Protein 3EFY (pdb70)

Secondary structure (DSSP, 8-state):
--HHHHHHHHHHHHH-BTTB---GGGS--B-HHHHHHHHHT--TTSEEEEEEEETTTTEEEEEEE-S--STT-EEEEE--B-SSSSSPPB-HHHHHTTGGGS-EEHHHHHHHHHHHHTT---HHHHHHHH-TT--GGG--GGG----SS--EEEEEEEE-HHHHHHHHHHHHHHHHHGGGG--/--HHHHHHHHHHHHH-BTTB---GGGS--B-HHHHHHHHHT--TT-EEEEEEEETTTTEEEEEEE-S--STT-EEEEE--B-S-SSSPPB-HHHHHHTGGGS-EEHHHHHHHHHHHHTT---HHHHHHHH-TT--GGG--GGG----SS--EEEEEEEE-HHHHHHHHHHHHHHHHHHHH--

Solvent-accessible surface area: 17412 Å² total; per-residue (Å²): 69,44,30,18,52,1,1,27,13,2,0,53,16,3,12,16,105,106,35,55,22,0,13,56,113,106,35,152,77,17,56,28,133,90,0,78,120,100,27,96,95,6,49,80,93,79,8,9,0,0,6,0,60,2,30,0,2,49,9,3,1,0,0,5,0,32,134,20,129,61,96,83,4,57,0,32,6,4,2,6,12,80,31,152,26,1,9,75,128,13,114,10,59,49,4,0,65,118,58,3,82,94,71,45,73,12,83,74,0,30,79,0,1,35,28,0,32,95,78,120,60,64,49,109,29,0,0,90,14,4,4,48,105,30,53,43,175,81,15,146,132,127,39,32,107,78,71,175,148,136,11,14,42,0,5,18,40,87,21,86,68,107,15,3,90,68,13,10,88,15,8,74,28,8,26,46,2,4,94,2,1,69,115,71,41,23,17,33,6,2,26,14,0,0,32,9,2,13,6,97,129,42,75,17,1,10,61,110,104,33,160,76,20,50,28,141,84,1,84,110,118,27,90,99,12,53,84,92,80,2,22,0,0,6,0,58,3,30,0,0,39,8,3,1,0,0,0,0,24,131,21,119,74,85,94,9,50,0,23,5,0,3,7,13,88,27,143,11,0,7,74,137,16,116,6,65,51,3,3,64,113,58,2,94,90,71,43,73,12,99,75,0,29,78,0,0,38,26,0,29,120,92,152,23,61,44,105,32,0,0,88,12,4,3,44,105,34,55,41,172,74,14,135,124,132,42,44,108,79,73,147,133,135,8,15,42,1,4,34,46,81,13,76,78,114,13,4,85,72,12,3,100,24,17,120,32,2,28,59,0,1,54,38,12,126

InterPro domains:
  IPR032278 Protein-glutamine deamidase Cif [PF16374] (104-214)

Radius of gyration: 23.76 Å; Cα contacts (8 Å, |Δi|>4): 693; chains: 2; bounding box: 58×60×50 Å

Sequence (365 aa):
PSCGVTANAIMKLFLDKDGFSYCFENEQTLSLEQLQERLSCMPECKSFVLRVNDGALGHAYIVDIPKGENSCRPAFLYQSDLGEGVTRKLRFEDWMTHKALTPILLDDICNYFSCMSQNKTDLEQIATLFDIDGNVKMLRKENIQYQKHDNFSFQLFEYDTDNIEKNIEIIKSLCSGAAALEHPSCGVTANAIMKLFLDKDGFSYCFENEQTLSLEQLQERLSCMPECKSFVLRVNDGALGHAYIVDIPKGENSCRPAFLYQSDLGEGVTRKLRFEDWMTHKALTPILLDDICNYFSCMSQNKTDLEQIATLFDIDGNVKMLRKENIQYQKHDNFSFQLFEYDTDNIEKNIEIIKSLCSGAAALE

Organism: Escherichia coli (NCBI:txid562)

B-factor: mean 32.28, std 12.58, range [15.07, 89.8]

Foldseek 3Di:
DAFVVVLQVLCQLFDDDVPDGDDVVPADKDFLVRVVVCLVVPALQFKKKKWKCQQQQRGIWIKTFGRHDSPQGKIFIFTAHCQPAFAGGGDRVLCVVAVRVDIDGPVLVSVVVVCVQVVNDDLLSCLVRPPRVSDSVRGDNVRGDDDNHDRMMMGMDIGDPVRSVVSVVVVVVCVVVVVVVDD/DAFVVVLQVLVQLFDDDVPDGDDPVPDDKDFLVRVVVCLVVDALQFKKKKWKDQQFQPHIWIKTFHRHDPVQGKIFIFTAHCQQAFAGGGDRVLCVVAVRPDIDGPVLVSVVVVCVQQVNDDQQSVLVPPPRVSDSVRTDNVRTDHDNHDSMMMDMDIGDPVRSVVSVVVCVVCVVVVVVPD

Nearest PDB structures (foldseek):
  3efy-assembly1_B  TM=1.006E+00  e=6.350E-41  Escherichia coli
  4f8c-assembly2_C  TM=9.468E-01  e=3.737E-24  Yersinia pseudotuberculosis YPIII
  3eit-assembly2_B  TM=9.113E-01  e=4.519E-15  Burkholderia pseudomallei
  3gqm-assembly1_A  TM=9.025E-01  e=7.150E-15  Burkholderia pseudomallei
  3gqm-assembly2_B  TM=9.104E-01  e=3.230E-14  Burkholderia pseudomallei

Structure (mmCIF, N/CA/C/O backbone):
data_3EFY
#
_entry.id   3EFY
#
_cell.length_a   111.768
_cell.length_b   111.768
_cell.length_c   107.518
_cell.angle_alpha   90.00
_cell.angle_beta   90.00
_cell.angle_gamma   90.00
#
_symmetry.space_group_name_H-M   'P 42 2 2'
#
loop_
_entity.id
_entity.type
_entity.pdbx_description
1 polymer 'Cif (Cell cycle inhibiting factor)'
2 water water
#
loop_
_atom_site.group_PDB
_atom_site.id
_atom_site.type_symbol
_atom_site.label_atom_id
_atom_site.label_alt_id
_atom_site.label_comp_id
_atom_site.label_asym_id
_atom_site.label_entity_id
_atom_site.label_seq_id
_atom_site.pdbx_PDB_ins_code
_atom_site.Cartn_x
_atom_site.Cartn_y
_atom_site.Cartn_z
_atom_site.occupancy
_atom_site.B_iso_or_equiv
_atom_site.auth_seq_id
_atom_site.auth_comp_id
_atom_site.auth_asym_id
_atom_site.auth_atom_id
_atom_site.pdbx_PDB_model_num
ATOM 1 N N . PRO A 1 8 ? 47.205 13.649 18.594 1.00 30.29 107 PRO A N 1
ATOM 2 C CA . PRO A 1 8 ? 48.255 13.712 17.563 1.00 29.30 107 PRO A CA 1
ATOM 3 C C . PRO A 1 8 ? 49.542 12.990 17.975 1.00 28.28 107 PRO A C 1
ATOM 4 O O . PRO A 1 8 ? 49.799 12.849 19.154 1.00 29.16 107 PRO A O 1
ATOM 8 N N . SER A 1 9 ? 50.357 12.623 16.999 1.00 26.82 108 SER A N 1
ATOM 9 C CA . SER A 1 9 ? 51.682 12.040 17.206 1.00 25.79 108 SER A CA 1
ATOM 10 C C . SER A 1 9 ? 52.635 13.081 17.791 1.00 24.16 108 SER A C 1
ATOM 11 O O . SER A 1 9 ? 52.355 14.296 17.724 1.00 24.96 108 SER A O 1
ATOM 14 N N . CYS A 1 10 ? 53.763 12.607 18.303 1.00 23.10 109 CYS A N 1
ATOM 15 C CA . CYS A 1 10 ? 54.779 13.495 18.877 1.00 22.35 109 CYS A CA 1
ATOM 16 C C . CYS A 1 10 ? 55.235 14.525 17.840 1.00 21.44 109 CYS A C 1
ATOM 17 O O . CYS A 1 10 ? 55.467 15.724 18.195 1.00 20.31 109 CYS A O 1
ATOM 20 N N . GLY A 1 11 ? 55.396 14.092 16.595 1.00 22.21 110 GLY A N 1
ATOM 21 C CA . GLY A 1 11 ? 55.885 14.996 15.542 1.00 21.23 110 GLY A CA 1
ATOM 22 C C . GLY A 1 11 ? 54.881 16.056 15.115 1.00 20.21 110 GLY A C 1
ATOM 23 O O . GLY A 1 11 ? 55.243 17.220 14.844 1.00 19.10 110 GLY A O 1
ATOM 24 N N . VAL A 1 12 ? 53.598 15.683 15.061 1.00 19.96 111 VAL A N 1
ATOM 25 C CA . VAL A 1 12 ? 52.517 16.611 14.792 1.00 20.98 111 VAL A CA 1
ATOM 26 C C . VAL A 1 12 ? 52.412 17.669 15.904 1.00 20.23 111 VAL A C 1
ATOM 27 O O . VAL A 1 12 ? 52.314 18.871 15.606 1.00 20.44 111 VAL A O 1
ATOM 31 N N . THR A 1 13 ? 52.494 17.242 17.158 1.00 20.04 112 THR A N 1
ATOM 32 C CA . THR A 1 13 ? 52.520 18.173 18.283 1.00 19.94 112 THR A CA 1
ATOM 33 C C . THR A 1 13 ? 53.700 19.117 18.180 1.00 18.40 112 THR A C 1
ATOM 34 O O . THR A 1 13 ? 53.526 20.342 18.294 1.00 18.55 112 THR A O 1
ATOM 38 N N . ALA A 1 14 ? 54.862 18.564 17.938 1.00 17.32 113 ALA A N 1
ATOM 39 C CA . ALA A 1 14 ? 56.079 19.398 17.803 1.00 18.25 113 ALA A CA 1
ATOM 40 C C . ALA A 1 14 ? 55.933 20.441 16.712 1.00 17.89 113 ALA A C 1
ATOM 41 O O . ALA A 1 14 ? 56.289 21.621 16.892 1.00 17.68 113 ALA A O 1
ATOM 43 N N . ASN A 1 15 ? 55.469 20.015 15.528 1.00 17.18 114 ASN A N 1
ATOM 44 C CA . ASN A 1 15 ? 55.344 20.965 14.432 1.00 17.80 114 ASN A CA 1
ATOM 45 C C . ASN A 1 15 ? 54.355 22.088 14.730 1.00 19.36 114 ASN A C 1
ATOM 46 O O . ASN A 1 15 ? 54.569 23.241 14.372 1.00 19.34 114 ASN A O 1
ATOM 51 N N . ALA A 1 16 ? 53.255 21.759 15.425 1.00 18.28 115 ALA A N 1
ATOM 52 C CA . ALA A 1 16 ? 52.254 22.721 15.777 1.00 18.87 115 ALA A CA 1
ATOM 53 C C . ALA A 1 16 ? 52.784 23.750 16.796 1.00 19.14 115 ALA A C 1
ATOM 54 O O . ALA A 1 16 ? 52.430 24.909 16.739 1.00 19.20 115 ALA A O 1
ATOM 56 N N . ILE A 1 17 ? 53.585 23.287 17.723 1.00 18.37 116 ILE A N 1
ATOM 57 C CA . ILE A 1 17 ? 54.236 24.150 18.691 1.00 17.99 116 ILE A CA 1
ATOM 58 C C . ILE A 1 17 ? 55.209 25.111 18.004 1.00 18.41 116 ILE A C 1
ATOM 59 O O . ILE A 1 17 ? 55.210 26.330 18.304 1.00 18.74 116 ILE A O 1
ATOM 64 N N . MET A 1 18 ? 55.978 24.631 17.019 1.00 18.38 117 MET A N 1
ATOM 65 C CA . MET A 1 18 ? 56.831 25.530 16.244 1.00 18.74 117 MET A CA 1
ATOM 66 C C . MET A 1 18 ? 56.002 26.628 15.567 1.00 19.38 117 MET A C 1
ATOM 67 O O . MET A 1 18 ? 56.406 27.798 15.573 1.00 18.66 117 MET A O 1
ATOM 72 N N . LYS A 1 19 ? 54.847 26.270 15.008 1.00 17.86 118 LYS A N 1
ATOM 73 C CA . LYS A 1 19 ? 53.974 27.274 14.366 1.00 19.22 118 LYS A CA 1
ATOM 74 C C . LYS A 1 19 ? 53.506 28.324 15.401 1.00 19.77 118 LYS A C 1
ATOM 75 O O . LYS A 1 19 ? 53.471 29.539 15.112 1.00 20.08 118 LYS A O 1
ATOM 81 N N . LEU A 1 20 ? 53.163 27.864 16.599 1.00 19.92 119 LEU A N 1
ATOM 82 C CA . LEU A 1 20 ? 52.754 28.790 17.661 1.00 20.85 119 LEU A CA 1
ATOM 83 C C . LEU A 1 20 ? 53.832 29.786 17.994 1.00 20.88 119 LEU A C 1
ATOM 84 O O . LEU A 1 20 ? 53.560 30.969 18.230 1.00 22.07 119 LEU A O 1
ATOM 89 N N . PHE A 1 21 ? 55.076 29.327 18.064 1.00 19.03 120 PHE A N 1
ATOM 90 C CA . PHE A 1 21 ? 56.175 30.248 18.386 1.00 18.81 120 PHE A CA 1
ATOM 91 C C . PHE A 1 21 ? 56.539 31.195 17.262 1.00 20.41 120 PHE A C 1
ATOM 92 O O . PHE A 1 21 ? 56.967 32.315 17.524 1.00 21.53 120 PHE A O 1
ATOM 100 N N . LEU A 1 22 ? 56.441 30.722 16.033 1.00 18.68 121 LEU A N 1
ATOM 101 C CA . LEU A 1 22 ? 57.083 31.355 14.868 1.00 18.79 121 LEU A CA 1
ATOM 102 C C . LEU A 1 22 ? 56.198 32.012 13.837 1.00 20.49 121 LEU A C 1
ATOM 103 O O . LEU A 1 22 ? 56.665 32.944 13.148 1.00 21.40 121 LEU A O 1
ATOM 108 N N . ASP A 1 23 ? 54.952 31.578 13.701 1.00 19.80 122 ASP A N 1
ATOM 109 C CA . ASP A 1 23 ? 54.127 32.090 12.616 1.00 20.93 122 ASP A CA 1
ATOM 110 C C . ASP A 1 23 ? 53.759 33.548 12.840 1.00 22.98 122 ASP A C 1
ATOM 111 O O . ASP A 1 23 ? 53.418 33.968 13.939 1.00 22.78 122 ASP A O 1
ATOM 116 N N . LYS A 1 24 ? 53.867 34.316 11.772 1.00 23.47 123 LYS A N 1
ATOM 117 C CA . LYS A 1 24 ? 53.557 35.728 11.806 1.00 25.64 123 LYS A CA 1
ATOM 118 C C . LYS A 1 24 ? 53.249 36.195 10.412 1.00 27.13 123 LYS A C 1
ATOM 119 O O . LYS A 1 24 ? 53.298 35.425 9.487 1.00 27.06 123 LYS A O 1
ATOM 125 N N . ASP A 1 25 ? 52.938 37.485 10.260 1.00 28.58 124 ASP A N 1
ATOM 126 C CA . ASP A 1 25 ? 52.736 38.024 8.932 1.00 30.20 124 ASP A CA 1
ATOM 127 C C . ASP A 1 25 ? 53.980 37.789 8.099 1.00 29.74 124 ASP A C 1
ATOM 128 O O . ASP A 1 25 ? 55.115 38.145 8.513 1.00 31.23 124 ASP A O 1
ATOM 133 N N . GLY A 1 26 ? 53.820 37.126 6.956 1.00 29.58 125 GLY A N 1
ATOM 134 C CA . GLY A 1 26 ? 54.964 36.839 6.090 1.00 29.44 125 GLY A CA 1
ATOM 135 C C . GLY A 1 26 ? 55.862 35.645 6.416 1.00 28.35 125 GLY A C 1
ATOM 136 O O . GLY A 1 26 ? 56.806 35.363 5.700 1.00 30.19 125 GLY A O 1
ATOM 137 N N . PHE A 1 27 ? 55.553 34.888 7.474 1.00 26.56 126 PHE A N 1
ATOM 138 C CA . PHE A 1 27 ? 56.291 33.667 7.753 1.00 24.99 126 PHE A CA 1
ATOM 139 C C . PHE A 1 27 ? 55.348 32.603 8.294 1.00 23.13 126 PHE A C 1
ATOM 140 O O . PHE A 1 27 ? 54.654 32.799 9.315 1.00 22.99 126 PHE A O 1
ATOM 148 N N . SER A 1 28 ? 55.341 31.471 7.604 1.00 21.77 127 SER A N 1
ATOM 149 C CA . SER A 1 28 ? 54.640 30.288 8.089 1.00 21.52 127 SER A CA 1
ATOM 150 C C . SER A 1 28 ? 55.619 29.110 8.113 1.00 21.16 127 SER A C 1
ATOM 151 O O . SER A 1 28 ? 56.150 28.687 7.089 1.00 22.71 127 SER A O 1
ATOM 154 N N . TYR A 1 29 ? 55.841 28.587 9.301 1.00 19.61 128 TYR A N 1
ATOM 155 C CA . TYR A 1 29 ? 56.693 27.435 9.525 1.00 19.28 128 TYR A CA 1
ATOM 156 C C . TYR A 1 29 ? 56.146 26.214 8.769 1.00 19.44 128 TYR A C 1
ATOM 157 O O . TYR A 1 29 ? 54.956 25.962 8.800 1.00 19.97 128 TYR A O 1
ATOM 166 N N . CYS A 1 30 ? 57.041 25.478 8.112 1.00 20.14 129 CYS A N 1
ATOM 167 C CA . CYS A 1 30 ? 56.678 24.267 7.432 1.00 21.70 129 CYS A CA 1
ATOM 168 C C . CYS A 1 30 ? 57.822 23.249 7.634 1.00 21.36 129 CYS A C 1
ATOM 169 O O . CYS A 1 30 ? 58.854 23.311 6.985 1.00 21.61 129 CYS A O 1
ATOM 172 N N . PHE A 1 31 ? 57.594 22.307 8.543 1.00 21.44 130 PHE A N 1
ATOM 173 C CA . PHE A 1 31 ? 58.600 21.342 8.957 1.00 21.19 130 PHE A CA 1
ATOM 174 C C . PHE A 1 31 ? 59.434 20.761 7.820 1.00 21.43 130 PHE A C 1
ATOM 175 O O . PHE A 1 31 ? 60.653 20.734 7.883 1.00 21.14 130 PHE A O 1
ATOM 183 N N . GLU A 1 32 ? 58.764 20.282 6.774 1.00 23.11 131 GLU A N 1
ATOM 184 C CA . GLU A 1 32 ? 59.461 19.618 5.699 1.00 24.39 131 GLU A CA 1
ATOM 185 C C . GLU A 1 32 ? 60.445 20.476 4.939 1.00 24.09 131 GLU A C 1
ATOM 186 O O . GLU A 1 32 ? 61.411 19.939 4.351 1.00 24.74 131 GLU A O 1
ATOM 192 N N . ASN A 1 33 ? 60.236 21.783 4.938 1.00 23.56 132 ASN A N 1
ATOM 193 C CA . ASN A 1 33 ? 61.074 22.697 4.169 1.00 23.93 132 ASN A CA 1
ATOM 194 C C . ASN A 1 33 ? 62.117 23.478 4.955 1.00 24.42 132 ASN A C 1
ATOM 195 O O . ASN A 1 33 ? 62.914 24.232 4.375 1.00 26.98 132 ASN A O 1
ATOM 200 N N . GLU A 1 34 ? 62.154 23.336 6.277 1.00 21.11 133 GLU A N 1
ATOM 201 C CA . GLU A 1 34 ? 63.080 24.116 7.060 1.00 20.96 133 GLU A CA 1
ATOM 202 C C . GLU A 1 34 ? 64.481 23.559 7.041 1.00 19.96 133 GLU A C 1
ATOM 203 O O . GLU A 1 34 ? 64.731 22.340 6.805 1.00 22.76 133 GLU A O 1
ATOM 209 N N . GLN A 1 35 ? 65.427 24.444 7.315 1.00 19.91 134 GLN A N 1
ATOM 210 C CA . GLN A 1 35 ? 66.799 24.057 7.453 1.00 20.75 134 GLN A CA 1
ATOM 211 C C . GLN A 1 35 ? 66.995 23.196 8.690 1.00 20.46 134 GLN A C 1
ATOM 212 O O . GLN A 1 35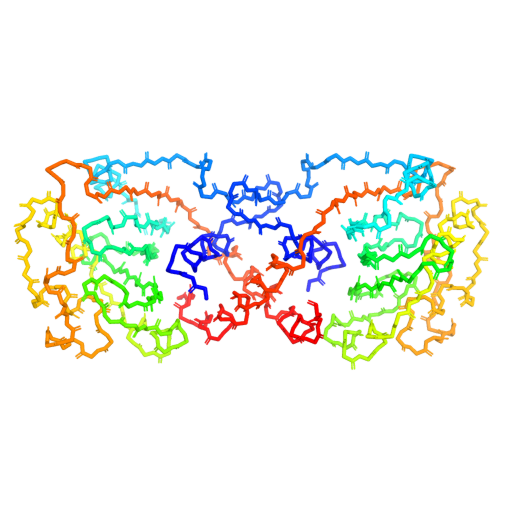 ? 66.340 23.390 9.713 1.00 19.98 134 GLN A O 1
ATOM 218 N N . THR A 1 36 ? 67.890 22.246 8.575 1.00 19.11 135 THR A N 1
ATOM 219 C CA . THR A 1 36 ? 68.218 21.335 9.704 1.00 19.84 135 THR A CA 1
ATOM 220 C C . THR A 1 36 ? 69.666 21.394 10.148 1.00 20.00 135 THR A C 1
ATOM 221 O O . THR A 1 36 ? 70.562 21.693 9.375 1.00 20.92 135 THR A O 1
ATOM 225 N N . LEU A 1 37 ? 69.894 21.145 11.425 1.00 18.68 136 LEU A N 1
ATOM 226 C CA . LEU A 1 37 ? 71.207 21.101 12.016 1.00 19.24 136 LEU A CA 1
ATOM 227 C C . LEU A 1 37 ? 71.515 19.676 12.509 1.00 19.84 136 LEU A C 1
ATOM 228 O O . LEU A 1 37 ? 70.630 18.967 13.038 1.00 19.34 136 LEU A O 1
ATOM 233 N N . SER A 1 38 ? 72.766 19.308 12.373 1.00 20.50 137 SER A N 1
ATOM 234 C CA . SER A 1 38 ? 73.326 18.132 13.029 1.00 20.54 137 SER A CA 1
ATOM 235 C C . SER A 1 38 ? 73.587 18.452 14.479 1.00 19.63 137 SER A C 1
ATOM 236 O O . SER A 1 38 ? 73.608 19.598 14.891 1.00 18.94 137 SER A O 1
ATOM 239 N N . LEU A 1 39 ? 73.851 17.432 15.267 1.00 20.53 138 LEU A N 1
ATOM 240 C CA . LEU A 1 39 ? 74.249 17.678 16.649 1.00 20.57 138 LEU A CA 1
ATOM 241 C C . LEU A 1 39 ? 75.516 18.516 16.752 1.00 21.15 138 LEU A C 1
ATOM 242 O O . LEU A 1 39 ? 75.580 19.434 17.557 1.00 21.92 138 LEU A O 1
ATOM 247 N N . GLU A 1 40 ? 76.504 18.243 15.921 1.00 22.52 139 GLU A N 1
ATOM 248 C CA . GLU A 1 40 ? 77.742 19.022 15.983 1.00 24.80 139 GLU A CA 1
ATOM 249 C C . GLU A 1 40 ? 77.466 20.481 15.692 1.00 23.57 139 GLU A C 1
ATOM 250 O O . GLU A 1 40 ? 77.978 21.368 16.380 1.00 23.48 139 GLU A O 1
ATOM 256 N N . GLN A 1 41 ? 76.647 20.738 14.683 1.00 22.14 140 GLN A N 1
ATOM 257 C CA . GLN A 1 41 ? 76.233 22.079 14.370 1.00 22.02 140 GLN A CA 1
ATOM 258 C C . GLN A 1 41 ? 75.494 22.774 15.529 1.00 21.48 140 GLN A C 1
ATOM 259 O O . GLN A 1 41 ? 75.722 23.937 15.867 1.00 22.28 140 GLN A O 1
ATOM 265 N N . LEU A 1 42 ? 74.544 22.067 16.140 1.00 20.07 141 LEU A N 1
ATOM 266 C CA . LEU A 1 42 ? 73.808 22.595 17.244 1.00 20.48 141 LEU A CA 1
ATOM 267 C C . LEU A 1 42 ? 74.770 22.926 18.420 1.00 20.70 141 LEU A C 1
ATOM 268 O O . LEU A 1 42 ? 74.663 23.981 19.023 1.00 20.85 141 LEU A O 1
ATOM 273 N N . GLN A 1 43 ? 75.721 22.046 18.704 1.00 21.00 142 GLN A N 1
ATOM 274 C CA . GLN A 1 43 ? 76.667 22.254 19.820 1.00 22.16 142 GLN A CA 1
ATOM 275 C C . GLN A 1 43 ? 77.488 23.571 19.595 1.00 23.62 142 GLN A C 1
ATOM 276 O O . GLN A 1 43 ? 77.668 24.374 20.534 1.00 23.00 142 GLN A O 1
ATOM 282 N N . GLU A 1 44 ? 77.872 23.800 18.350 1.00 22.65 143 GLU A N 1
ATOM 283 C CA . GLU A 1 44 ? 78.536 25.083 17.996 1.00 24.15 143 GLU A CA 1
ATOM 284 C C . GLU A 1 44 ? 77.624 26.248 18.187 1.00 23.80 143 GLU A C 1
ATOM 285 O O . GLU A 1 44 ? 78.047 27.257 18.772 1.00 23.37 143 GLU A O 1
ATOM 291 N N . ARG A 1 45 ? 76.356 26.153 17.727 1.00 21.99 144 ARG A N 1
ATOM 292 C CA . ARG A 1 45 ? 75.426 27.252 17.869 1.00 21.96 144 ARG A CA 1
ATOM 293 C C . ARG A 1 45 ? 75.195 27.556 19.361 1.00 23.36 144 ARG A C 1
ATOM 294 O O . ARG A 1 45 ? 75.032 28.708 19.747 1.00 24.25 144 ARG A O 1
ATOM 302 N N . LEU A 1 46 ? 75.083 26.508 20.188 1.00 23.35 145 LEU A N 1
ATOM 303 C CA . LEU A 1 46 ? 74.754 26.752 21.595 1.00 24.70 145 LEU A CA 1
ATOM 304 C C . LEU A 1 46 ? 75.934 27.449 22.297 1.00 25.58 145 LEU A C 1
ATOM 305 O O . LEU A 1 46 ? 75.709 28.300 23.179 1.00 26.21 145 LEU A O 1
ATOM 310 N N . SER A 1 47 ? 77.139 27.148 21.858 1.00 26.16 146 SER A N 1
ATOM 311 C CA . SER A 1 47 ? 78.361 27.732 22.441 1.00 29.10 146 SER A CA 1
ATOM 312 C C . SER A 1 47 ? 78.428 29.229 22.271 1.00 28.82 146 SER A C 1
ATOM 313 O O . SER A 1 47 ? 79.019 29.932 23.145 1.00 30.26 146 SER A O 1
ATOM 316 N N . CYS A 1 48 ? 77.821 29.742 21.199 1.00 27.46 147 CYS A N 1
ATOM 317 C CA . CYS A 1 48 ? 77.784 31.181 20.896 1.00 27.55 147 CYS A CA 1
ATOM 318 C C . CYS A 1 48 ? 76.390 31.805 20.884 1.00 26.84 147 CYS A C 1
ATOM 319 O O . CYS A 1 48 ? 76.179 32.908 20.349 1.00 28.01 147 CYS A O 1
ATOM 322 N N . MET A 1 49 ? 75.423 31.148 21.537 1.00 24.47 148 MET A N 1
ATOM 323 C CA . MET A 1 49 ? 74.050 31.614 21.521 1.00 25.10 148 MET A CA 1
ATOM 324 C C . MET A 1 49 ? 73.857 32.919 22.277 1.00 24.73 148 MET A C 1
ATOM 325 O O . MET A 1 49 ? 74.221 32.998 23.442 1.00 26.66 148 MET A O 1
ATOM 330 N N . PRO A 1 50 ? 73.304 33.928 21.618 1.00 25.13 149 PRO A N 1
ATOM 331 C CA . PRO A 1 50 ? 73.071 35.202 22.324 1.00 25.48 149 PRO A CA 1
ATOM 332 C C . PRO A 1 50 ? 72.208 35.036 23.562 1.00 25.67 149 PRO A C 1
ATOM 333 O O . PRO A 1 50 ? 71.209 34.287 23.551 1.00 25.26 149 PRO A O 1
ATOM 337 N N . GLU A 1 51 ? 72.600 35.701 24.651 1.00 24.41 150 GLU A N 1
ATOM 338 C CA . GLU A 1 51 ? 71.847 35.723 25.896 1.00 23.73 150 GLU A CA 1
ATOM 339 C C . GLU A 1 51 ? 70.614 36.621 25.838 1.00 22.71 150 GLU A C 1
ATOM 340 O O . GLU A 1 51 ? 69.664 36.422 26.590 1.00 23.17 150 GLU A O 1
ATOM 346 N N . CYS A 1 52 ? 70.629 37.628 24.947 1.00 25.03 151 CYS A N 1
ATOM 347 C CA . CYS A 1 52 ? 69.606 38.637 24.813 1.00 26.88 151 CYS A CA 1
ATOM 348 C C . CYS A 1 52 ? 68.507 38.217 23.831 1.00 25.61 151 CYS A C 1
ATOM 349 O O . CYS A 1 52 ? 67.620 39.019 23.507 1.00 25.88 151 CYS A O 1
ATOM 352 N N . LYS A 1 53 ? 68.547 36.949 23.369 1.00 25.17 152 LYS A N 1
ATOM 353 C CA . LYS A 1 53 ? 67.502 36.466 22.456 1.00 24.47 152 LYS A CA 1
ATOM 354 C C . LYS A 1 53 ? 66.950 35.146 23.005 1.00 21.80 152 LYS A C 1
ATOM 355 O O . LYS A 1 53 ? 67.621 34.453 23.749 1.00 21.83 152 LYS A O 1
ATOM 361 N N . SER A 1 54 ? 65.737 34.827 22.589 1.00 21.50 153 SER A N 1
ATOM 362 C CA . SER A 1 54 ? 65.085 33.564 22.913 1.00 20.62 153 SER A CA 1
ATOM 363 C C . SER A 1 54 ? 64.998 32.670 21.669 1.00 20.03 153 SER A C 1
ATOM 364 O O . SER A 1 54 ? 64.840 33.160 20.549 1.00 20.36 153 SER A O 1
ATOM 367 N N . PHE A 1 55 ? 65.070 31.358 21.879 1.00 19.77 154 PHE A N 1
ATOM 368 C CA . PHE A 1 55 ? 65.104 30.409 20.756 1.00 19.55 154 PHE A CA 1
ATOM 369 C C . PHE A 1 55 ? 64.242 29.213 21.053 1.00 19.33 154 PHE A C 1
ATOM 370 O O . PHE A 1 55 ? 64.034 28.842 22.203 1.00 19.35 154 PHE A O 1
ATOM 378 N N . VAL A 1 56 ? 63.727 28.636 19.985 1.00 18.97 155 VAL A N 1
ATOM 379 C CA . VAL A 1 56 ? 63.026 27.347 20.080 1.00 18.85 155 VAL A CA 1
ATOM 380 C C . VAL A 1 56 ? 63.758 26.318 19.228 1.00 18.91 155 VAL A C 1
ATOM 381 O O . VAL A 1 56 ? 64.167 26.615 18.087 1.00 17.51 155 VAL A O 1
ATOM 385 N N . LEU A 1 57 ? 63.928 25.129 19.783 1.00 17.66 156 LEU A N 1
ATOM 386 C CA . LEU A 1 57 ? 64.640 24.036 19.197 1.00 17.24 156 LEU A CA 1
ATOM 387 C C . LEU A 1 57 ? 63.709 22.855 19.003 1.00 18.33 156 LEU A C 1
ATOM 388 O O . LEU A 1 57 ? 63.154 22.306 20.000 1.00 18.41 156 LEU A O 1
ATOM 393 N N . ARG A 1 58 ? 63.525 22.459 17.728 1.00 17.19 157 ARG A N 1
ATOM 394 C CA . ARG A 1 58 ? 62.760 21.233 17.441 1.00 16.22 157 ARG A CA 1
ATOM 395 C C . ARG A 1 58 ? 63.714 20.063 17.343 1.00 16.35 157 ARG A C 1
ATOM 396 O O . ARG A 1 58 ? 64.695 20.121 16.602 1.00 17.80 157 ARG A O 1
ATOM 404 N N . VAL A 1 59 ? 63.487 19.025 18.150 1.00 16.30 158 VAL A N 1
ATOM 405 C CA . VAL A 1 59 ? 64.314 17.858 18.193 1.00 16.57 158 VAL A CA 1
ATOM 406 C C . VAL A 1 59 ? 63.643 16.636 17.581 1.00 17.65 158 VAL A C 1
ATOM 407 O O . VAL A 1 59 ? 62.570 16.240 18.011 1.00 18.46 158 VAL A O 1
ATOM 411 N N . ASN A 1 60 ? 64.317 16.047 16.611 1.00 18.99 159 ASN A N 1
ATOM 412 C CA . ASN A 1 60 ? 63.908 14.754 16.006 1.00 19.52 159 ASN A CA 1
ATOM 413 C C . ASN A 1 60 ? 64.929 13.755 16.532 1.00 20.26 159 ASN A C 1
ATOM 414 O O . ASN A 1 60 ? 66.094 13.737 16.115 1.00 20.28 159 ASN A O 1
ATOM 419 N N . ASP A 1 61 ? 64.527 13.017 17.570 1.00 20.04 160 ASP A N 1
ATOM 420 C CA . ASP A 1 61 ? 65.392 12.116 18.291 1.00 20.79 160 ASP A CA 1
ATOM 421 C C . ASP A 1 61 ? 65.169 10.690 17.788 1.00 22.57 160 ASP A C 1
ATOM 422 O O . ASP A 1 61 ? 64.269 10.010 18.223 1.00 22.40 160 ASP A O 1
ATOM 427 N N . GLY A 1 62 ? 66.078 10.269 16.895 1.00 24.80 161 GLY A N 1
ATOM 428 C CA . GLY A 1 62 ? 65.947 8.996 16.193 1.00 26.09 161 GLY A CA 1
ATOM 429 C C . GLY A 1 62 ? 66.152 7.829 17.146 1.00 26.67 161 GLY A C 1
ATOM 430 O O . GLY A 1 62 ? 65.448 6.799 17.052 1.00 28.63 161 GLY A O 1
ATOM 431 N N . ALA A 1 63 ? 67.119 7.957 18.048 1.00 26.30 162 ALA A N 1
ATOM 432 C CA . ALA A 1 63 ? 67.444 6.862 18.978 1.00 26.84 162 ALA A CA 1
ATOM 433 C C . ALA A 1 63 ? 66.328 6.609 19.998 1.00 26.41 162 ALA A C 1
ATOM 434 O O . ALA A 1 63 ? 65.903 5.449 20.243 1.00 26.79 162 ALA A O 1
ATOM 436 N N . LEU A 1 64 ? 65.798 7.687 20.592 1.00 25.29 163 LEU A N 1
ATOM 437 C CA . LEU A 1 64 ? 64.681 7.587 21.490 1.00 24.30 163 LEU A CA 1
ATOM 438 C C . LEU A 1 64 ? 63.397 7.284 20.741 1.00 24.15 163 LEU A C 1
ATOM 439 O O . LEU A 1 64 ? 62.445 6.767 21.332 1.00 25.40 163 LEU A O 1
ATOM 444 N N . GLY A 1 65 ? 63.362 7.593 19.434 1.00 24.43 164 GLY A N 1
ATOM 445 C CA . GLY A 1 65 ? 62.196 7.474 18.603 1.00 24.40 164 GLY A CA 1
ATOM 446 C C . GLY A 1 65 ? 61.101 8.458 18.994 1.00 23.84 164 GLY A C 1
ATOM 447 O O . GLY A 1 65 ? 59.947 8.109 19.202 1.00 24.46 164 GLY A O 1
ATOM 448 N N . HIS A 1 66 ? 61.451 9.743 19.050 1.00 22.18 165 HIS A N 1
ATOM 449 C CA . HIS A 1 66 ? 60.587 10.687 19.677 1.00 20.91 165 HIS A CA 1
ATOM 450 C C . HIS A 1 66 ? 60.939 12.108 19.153 1.00 18.90 165 HIS A C 1
ATOM 451 O O . HIS A 1 66 ? 62.045 12.309 18.709 1.00 23.60 165 HIS A O 1
ATOM 458 N N . ALA A 1 67 ? 59.953 12.964 19.052 1.00 19.34 166 ALA A N 1
ATOM 459 C CA . ALA A 1 67 ? 60.180 14.387 18.722 1.00 18.30 166 ALA A CA 1
ATOM 460 C C . ALA A 1 67 ? 59.630 15.282 19.819 1.00 18.63 166 ALA A C 1
ATOM 461 O O . ALA A 1 67 ? 58.633 14.966 20.466 1.00 17.93 166 ALA A O 1
ATOM 463 N N . TYR A 1 68 ? 60.246 16.457 20.011 1.00 16.74 167 TYR A N 1
ATOM 464 C CA . TYR A 1 68 ? 59.875 17.318 21.128 1.00 16.40 167 TYR A CA 1
ATOM 465 C C . TYR A 1 68 ? 60.516 18.700 20.949 1.00 16.94 167 TYR A C 1
ATOM 466 O O . TYR A 1 68 ? 61.359 18.858 20.080 1.00 17.54 167 TYR A O 1
ATOM 475 N N . ILE A 1 69 ? 60.113 19.648 21.784 1.00 16.19 168 ILE A N 1
ATOM 476 C CA . ILE A 1 69 ? 60.539 21.075 21.660 1.00 16.59 168 ILE A CA 1
ATOM 477 C C . ILE A 1 69 ? 61.328 21.457 22.906 1.00 17.33 168 ILE A C 1
ATOM 478 O O . ILE A 1 69 ? 60.894 21.148 24.017 1.00 17.19 168 ILE A O 1
ATOM 483 N N . VAL A 1 70 ? 62.446 22.172 22.731 1.00 16.54 169 VAL A N 1
ATOM 484 C CA . VAL A 1 70 ? 63.187 22.791 23.836 1.00 16.95 169 VAL A CA 1
ATOM 485 C C . VAL A 1 70 ? 63.116 24.298 23.611 1.00 17.26 169 VAL A C 1
ATOM 486 O O . VAL A 1 70 ? 63.472 24.798 22.528 1.00 18.45 169 VAL A O 1
ATOM 490 N N . ASP A 1 71 ? 62.547 24.976 24.605 1.00 17.74 170 ASP A N 1
ATOM 491 C CA . ASP A 1 71 ? 62.314 26.435 24.585 1.00 18.08 170 ASP A CA 1
ATOM 492 C C . ASP A 1 71 ? 63.469 27.002 25.441 1.00 19.10 170 ASP A C 1
ATOM 493 O O . ASP A 1 71 ? 63.601 26.633 26.636 1.00 19.24 170 ASP A O 1
ATOM 498 N N . ILE A 1 72 ? 64.256 27.914 24.839 1.00 19.59 171 ILE A N 1
ATOM 499 C CA . ILE A 1 72 ? 65.396 28.547 25.464 1.00 20.19 171 ILE A CA 1
ATOM 500 C C . ILE A 1 72 ? 65.133 30.065 25.601 1.00 20.61 171 ILE A C 1
ATOM 501 O O . ILE A 1 72 ? 65.423 30.819 24.692 1.00 20.97 171 ILE A O 1
ATOM 506 N N . PRO A 1 73 ? 64.577 30.497 26.741 1.00 22.47 172 PRO A N 1
ATOM 507 C CA . PRO A 1 73 ? 64.335 31.938 26.874 1.00 21.58 172 PRO A CA 1
ATOM 508 C C . PRO A 1 73 ? 65.632 32.748 26.943 1.00 21.11 172 PRO A C 1
ATOM 509 O O . PRO A 1 73 ? 66.725 32.197 27.092 1.00 20.37 172 PRO A O 1
ATOM 513 N N . LYS A 1 74 ? 65.454 34.061 26.824 1.00 22.83 173 LYS A N 1
ATOM 514 C CA . LYS A 1 74 ? 66.554 34.984 27.154 1.00 25.02 173 LYS A CA 1
ATOM 515 C C . LYS A 1 74 ? 67.138 34.594 28.517 1.00 24.92 173 LYS A C 1
ATOM 516 O O . LYS A 1 74 ? 66.415 34.349 29.488 1.00 25.86 173 LYS A O 1
ATOM 522 N N . GLY A 1 75 ? 68.452 34.550 28.596 1.00 25.64 174 GLY A N 1
ATOM 523 C CA . GLY A 1 75 ? 69.147 34.277 29.819 1.00 26.20 174 GLY A CA 1
ATOM 524 C C . GLY A 1 75 ? 70.634 34.068 29.655 1.00 26.34 174 GLY A C 1
ATOM 525 O O . GLY A 1 75 ? 71.151 33.907 28.560 1.00 25.32 174 GLY A O 1
ATOM 526 N N . GLU A 1 76 ? 71.364 34.120 30.771 1.00 27.79 175 GLU A N 1
ATOM 527 C CA . GLU A 1 76 ? 72.813 33.914 30.733 1.00 28.77 175 GLU A CA 1
ATOM 528 C C . GLU A 1 76 ? 73.190 32.476 30.395 1.00 28.29 175 GLU A C 1
ATOM 529 O O . GLU A 1 76 ? 72.475 31.537 30.782 1.00 29.80 175 GLU A O 1
ATOM 535 N N . ASN A 1 77 ? 74.302 32.303 29.691 1.00 28.13 176 ASN A N 1
ATOM 536 C CA . ASN A 1 77 ? 74.773 30.993 29.230 1.00 29.54 176 ASN A CA 1
ATOM 537 C C . ASN A 1 77 ? 75.393 30.112 30.299 1.00 31.91 176 ASN A C 1
ATOM 538 O O . ASN A 1 77 ? 75.667 28.935 30.038 1.00 33.88 176 ASN A O 1
ATOM 543 N N . SER A 1 78 ? 75.591 30.653 31.493 1.00 33.50 177 SER A N 1
ATOM 544 C CA . SER A 1 78 ? 75.904 29.817 32.672 1.00 35.06 177 SER A CA 1
ATOM 545 C C . SER A 1 78 ? 74.657 29.225 33.287 1.00 34.09 177 SER A C 1
ATOM 546 O O . SER A 1 78 ? 73.816 29.948 33.800 1.00 34.55 177 SER A O 1
ATOM 549 N N . CYS A 1 79 ? 74.519 27.898 33.245 1.00 34.93 178 CYS A N 1
ATOM 550 C CA . CYS A 1 79 ? 73.306 27.219 33.748 1.00 34.65 178 CYS A CA 1
ATOM 551 C C . CYS A 1 79 ? 72.018 27.847 33.189 1.00 31.13 178 CYS A C 1
ATOM 552 O O . CYS A 1 79 ? 71.028 28.096 33.916 1.00 33.02 178 CYS A O 1
ATOM 555 N N . ARG A 1 80 ? 72.029 28.062 31.877 1.00 28.83 179 ARG A N 1
ATOM 556 C CA . ARG A 1 80 ? 70.901 28.647 31.199 1.00 26.96 179 ARG A CA 1
ATOM 557 C C . ARG A 1 80 ? 69.658 27.766 31.328 1.00 25.92 179 ARG A C 1
ATOM 558 O O . ARG A 1 80 ? 69.757 26.571 31.073 1.00 26.21 179 ARG A O 1
ATOM 566 N N . PRO A 1 81 ? 68.520 28.338 31.724 1.00 24.64 180 PRO A N 1
ATOM 567 C CA . PRO A 1 81 ? 67.296 27.515 31.816 1.00 24.47 180 PRO A CA 1
ATOM 568 C C . PRO A 1 81 ? 66.663 27.203 30.451 1.00 23.44 180 PRO A C 1
ATOM 569 O O . PRO A 1 81 ? 66.896 27.882 29.453 1.00 23.16 180 PRO A O 1
ATOM 573 N N . ALA A 1 82 ? 65.868 26.136 30.431 1.00 22.10 181 ALA A N 1
ATOM 574 C CA . ALA A 1 82 ? 65.086 25.805 29.242 1.00 21.53 181 ALA A CA 1
ATOM 575 C C . ALA A 1 82 ? 63.791 25.135 29.698 1.00 21.36 181 ALA A C 1
ATOM 576 O O . ALA A 1 82 ? 63.679 24.735 30.860 1.00 22.64 181 ALA A O 1
ATOM 578 N N . PHE A 1 83 ? 62.847 24.953 28.771 1.00 18.85 182 PHE A N 1
ATOM 579 C CA . PHE A 1 83 ? 61.614 24.237 29.039 1.00 18.58 182 PHE A CA 1
ATOM 580 C C . PHE A 1 83 ? 61.496 23.169 27.963 1.00 19.20 182 PHE A C 1
ATOM 581 O O . PHE A 1 83 ? 61.891 23.389 26.818 1.00 18.68 182 PHE A O 1
ATOM 589 N N . LEU A 1 84 ? 60.925 22.039 28.316 1.00 18.80 183 LEU A N 1
ATOM 590 C CA . LEU A 1 84 ? 60.697 20.934 27.352 1.00 18.20 183 LEU A CA 1
ATOM 591 C C . LEU A 1 84 ? 59.199 20.718 27.187 1.00 17.53 183 LEU A C 1
ATOM 592 O O . LEU A 1 84 ? 58.472 20.560 28.160 1.00 18.45 183 LEU A O 1
ATOM 597 N N . TYR A 1 85 ? 58.730 20.681 25.931 1.00 15.92 184 TYR A N 1
ATOM 598 C CA . TYR A 1 85 ? 57.346 20.475 25.583 1.00 16.38 184 TYR A CA 1
ATOM 599 C C . TYR A 1 85 ? 57.259 19.219 24.676 1.00 17.70 184 TYR A C 1
ATOM 600 O O . TYR A 1 85 ? 58.049 19.045 23.762 1.00 17.70 184 TYR A O 1
ATOM 609 N N . GLN A 1 86 ? 56.257 18.378 24.900 1.00 17.24 185 GLN A N 1
ATOM 610 C CA . GLN A 1 86 ? 56.146 17.113 24.169 1.00 17.38 185 GLN A CA 1
ATOM 611 C C . GLN A 1 86 ? 54.757 16.515 24.324 1.00 18.77 185 GLN A C 1
ATOM 612 O O . GLN A 1 86 ? 54.034 16.826 25.287 1.00 18.38 185 GLN A O 1
ATOM 618 N N . SER A 1 87 ? 54.435 15.610 23.411 1.00 17.98 186 SER A N 1
ATOM 619 C CA . SER A 1 87 ? 53.405 14.578 23.625 1.00 18.88 186 SER A CA 1
ATOM 620 C C . SER A 1 87 ? 53.998 13.253 23.185 1.00 20.49 186 SER A C 1
ATOM 621 O O . SER A 1 87 ? 55.027 13.241 22.536 1.00 19.47 186 SER A O 1
ATOM 624 N N . ASP A 1 88 ? 53.325 12.123 23.463 1.00 20.59 187 ASP A N 1
ATOM 625 C CA . ASP A 1 88 ? 53.905 10.834 23.088 1.00 22.10 187 ASP A CA 1
ATOM 626 C C . ASP A 1 88 ? 52.747 9.818 22.970 1.00 22.40 187 ASP A C 1
ATOM 627 O O . ASP A 1 88 ? 51.873 9.779 23.830 1.00 23.64 187 ASP A O 1
ATOM 632 N N . LEU A 1 89 ? 52.745 9.052 21.884 1.00 23.70 188 LEU A N 1
ATOM 633 C CA . LEU A 1 89 ? 51.710 7.995 21.735 1.00 25.77 188 LEU A CA 1
ATOM 634 C C . LEU A 1 89 ? 52.057 6.705 22.461 1.00 27.07 188 LEU A C 1
ATOM 635 O O . LEU A 1 89 ? 51.160 5.836 22.622 1.00 27.01 188 LEU A O 1
ATOM 640 N N . GLY A 1 90 ? 53.290 6.555 22.908 1.00 26.75 189 GLY A N 1
ATOM 641 C CA . GLY A 1 90 ? 53.658 5.436 23.784 1.00 28.44 189 GLY A CA 1
ATOM 642 C C . GLY A 1 90 ? 53.971 4.125 23.070 1.00 29.92 189 GLY A C 1
ATOM 643 O O . GLY A 1 90 ? 53.924 3.041 23.685 1.00 30.20 189 GLY A O 1
ATOM 644 N N . GLU A 1 91 ? 54.349 4.212 21.809 1.00 30.72 190 GLU A N 1
ATOM 645 C CA . GLU A 1 91 ? 54.679 3.006 21.030 1.00 32.22 190 GLU A CA 1
ATOM 646 C C . GLU A 1 91 ? 56.117 2.581 21.231 1.00 31.81 190 GLU A C 1
ATOM 647 O O . GLU A 1 91 ? 56.453 1.428 20.919 1.00 33.50 190 GLU A O 1
ATOM 653 N N . GLY A 1 92 ? 56.957 3.473 21.797 1.00 29.91 191 GLY A N 1
ATOM 654 C CA . GLY A 1 92 ? 58.401 3.309 21.834 1.00 30.10 191 GLY A CA 1
ATOM 655 C C . GLY A 1 92 ? 59.015 3.197 23.217 1.00 28.89 191 GLY A C 1
ATOM 656 O O . GLY A 1 92 ? 58.536 2.437 24.047 1.00 29.14 191 GLY A O 1
ATOM 657 N N . VAL A 1 93 ? 60.117 3.923 23.459 1.00 27.27 192 VAL A N 1
ATOM 658 C CA . VAL A 1 93 ? 60.820 3.847 24.755 1.00 26.80 192 VAL A CA 1
ATOM 659 C C . VAL A 1 93 ? 59.999 4.420 25.888 1.00 25.29 192 VAL A C 1
ATOM 660 O O . VAL A 1 93 ? 59.875 3.843 26.983 1.00 23.85 192 VAL A O 1
ATOM 664 N N . THR A 1 94 ? 59.436 5.606 25.654 1.00 24.41 193 THR A N 1
ATOM 665 C CA . THR A 1 94 ? 58.679 6.320 26.647 1.00 24.28 193 THR A CA 1
ATOM 666 C C . THR A 1 94 ? 57.198 5.970 26.535 1.00 25.40 193 THR A C 1
ATOM 667 O O . THR A 1 94 ? 56.702 5.580 25.472 1.00 25.23 193 THR A O 1
ATOM 671 N N . ARG A 1 95 ? 56.470 6.117 27.628 1.00 24.63 194 ARG A N 1
ATOM 672 C CA . ARG A 1 95 ? 55.067 5.789 27.652 1.00 26.03 194 ARG A CA 1
ATOM 673 C C . ARG A 1 95 ? 54.152 6.870 27.100 1.00 25.09 194 ARG A C 1
ATOM 674 O O . ARG A 1 95 ? 54.588 8.034 26.877 1.00 23.64 194 ARG A O 1
ATOM 682 N N . LYS A 1 96 ? 52.890 6.513 26.839 1.00 25.14 195 LYS A N 1
ATOM 683 C CA . LYS A 1 96 ? 51.890 7.474 26.350 1.00 25.28 195 LYS A CA 1
ATOM 684 C C . LYS A 1 96 ? 51.757 8.676 27.265 1.00 23.79 195 LYS A C 1
ATOM 685 O O . LYS A 1 96 ? 51.693 8.524 28.485 1.00 24.29 195 LYS A O 1
ATOM 691 N N . LEU A 1 97 ? 51.745 9.862 26.649 1.00 22.83 196 LEU A N 1
ATOM 692 C CA . LEU A 1 97 ? 51.671 11.146 27.335 1.00 22.09 196 LEU A CA 1
ATOM 693 C C . LEU A 1 97 ? 50.889 12.181 26.540 1.00 22.46 196 LEU A C 1
ATOM 694 O O . LEU A 1 97 ? 51.297 12.557 25.435 1.00 23.36 196 LEU A O 1
ATOM 699 N N . ARG A 1 98 ? 49.763 12.639 27.070 1.00 23.62 197 ARG A N 1
ATOM 700 C CA . ARG A 1 98 ? 48.986 13.681 26.425 1.00 24.82 197 ARG A CA 1
ATOM 701 C C . ARG A 1 98 ? 49.660 15.021 26.638 1.00 23.11 197 ARG A C 1
ATOM 702 O O . ARG A 1 98 ? 50.169 15.301 27.741 1.00 23.93 197 ARG A O 1
ATOM 710 N N . PHE A 1 99 ? 49.665 15.856 25.610 1.00 23.25 198 PHE A N 1
ATOM 711 C CA . PHE A 1 99 ? 50.224 17.212 25.732 1.00 22.70 198 PHE A CA 1
ATOM 712 C C . PHE A 1 99 ? 49.620 17.928 26.940 1.00 23.86 198 PHE A C 1
ATOM 713 O O . PHE A 1 99 ? 50.342 18.494 27.740 1.00 22.21 198 PHE A O 1
ATOM 721 N N . GLU A 1 100 ? 48.290 17.841 27.077 1.00 24.86 199 GLU A N 1
ATOM 722 C CA . GLU A 1 100 ? 47.593 18.513 28.202 1.00 26.40 199 GLU A CA 1
ATOM 723 C C . GLU A 1 100 ? 48.172 18.131 29.572 1.00 25.81 199 GLU A C 1
ATOM 724 O O . GLU A 1 100 ? 48.431 18.991 30.426 1.00 26.57 199 GLU A O 1
ATOM 730 N N . ASP A 1 101 ? 48.424 16.845 29.749 1.00 25.72 200 ASP A N 1
ATOM 731 C CA . ASP A 1 101 ? 48.930 16.319 31.017 1.00 25.44 200 ASP A CA 1
ATOM 732 C C . ASP A 1 101 ? 50.362 16.758 31.284 1.00 23.78 200 ASP A C 1
ATOM 733 O O . ASP A 1 101 ? 50.673 17.257 32.370 1.00 23.85 200 ASP A O 1
ATOM 738 N N . TRP A 1 102 ? 51.231 16.638 30.268 1.00 21.40 201 TRP A N 1
ATOM 739 C CA . TRP A 1 102 ? 52.600 17.096 30.395 1.00 19.44 201 TRP A CA 1
ATOM 740 C C . TRP A 1 102 ? 52.634 18.595 30.765 1.00 19.28 201 TRP A C 1
ATOM 741 O O . TRP A 1 102 ? 53.393 19.024 31.664 1.00 20.00 201 TRP A O 1
ATOM 752 N N . MET A 1 103 ? 51.858 19.404 30.051 1.00 20.32 202 MET A N 1
ATOM 753 C CA . MET A 1 103 ? 51.984 20.856 30.138 1.00 22.22 202 MET A CA 1
ATOM 754 C C . MET A 1 103 ? 51.429 21.420 31.449 1.00 24.54 202 MET A C 1
ATOM 755 O O . MET A 1 103 ? 51.904 22.488 31.918 1.00 28.11 202 MET A O 1
ATOM 760 N N . THR A 1 104 ? 50.491 20.678 32.020 1.00 24.64 203 THR A N 1
ATOM 761 C CA . THR A 1 104 ? 49.822 21.113 33.272 1.00 25.03 203 THR A CA 1
ATOM 762 C C . THR A 1 104 ? 50.495 20.536 34.519 1.00 26.71 203 THR A C 1
ATOM 763 O O . THR A 1 104 ? 50.011 20.760 35.655 1.00 27.82 203 THR A O 1
ATOM 767 N N . HIS A 1 105 ? 51.569 19.773 34.335 1.00 25.20 204 HIS A N 1
ATOM 768 C CA . HIS A 1 105 ? 52.295 19.168 35.407 1.00 26.24 204 HIS A CA 1
ATOM 769 C C . HIS A 1 105 ? 53.785 19.485 35.159 1.00 27.11 204 HIS A C 1
ATOM 770 O O . HIS A 1 105 ? 54.209 20.606 35.349 1.00 30.56 204 HIS A O 1
ATOM 777 N N . LYS A 1 106 ? 54.557 18.557 34.701 1.00 27.32 205 LYS A N 1
ATOM 778 C CA . LYS A 1 106 ? 55.989 18.702 34.700 1.00 25.87 205 LYS A CA 1
ATOM 779 C C . LYS A 1 106 ? 56.572 19.834 33.844 1.00 24.98 205 LYS A C 1
ATOM 780 O O . LYS A 1 106 ? 57.580 20.431 34.201 1.00 24.59 205 LYS A O 1
ATOM 786 N N . ALA A 1 107 ? 55.936 20.167 32.721 1.00 24.00 206 ALA A N 1
ATOM 787 C CA . ALA A 1 107 ? 56.504 21.141 31.795 1.00 25.45 206 ALA A CA 1
ATOM 788 C C . ALA A 1 107 ? 56.699 22.532 32.388 1.00 26.61 206 ALA A C 1
ATOM 789 O O . ALA A 1 107 ? 57.565 23.212 31.926 1.00 27.02 206 ALA A O 1
ATOM 791 N N . LEU A 1 108 ? 55.934 22.939 33.405 1.00 30.19 207 LEU A N 1
ATOM 792 C CA . LEU A 1 108 ? 56.095 24.330 33.848 1.00 32.62 207 LEU A CA 1
ATOM 793 C C . LEU A 1 108 ? 57.285 24.576 34.754 1.00 31.94 207 LEU A C 1
ATOM 794 O O . LEU A 1 108 ? 57.666 25.727 34.990 1.00 31.65 207 LEU A O 1
ATOM 799 N N . THR A 1 109 ? 57.937 23.504 35.174 1.00 29.24 208 THR A N 1
ATOM 800 C CA . THR A 1 109 ? 59.219 23.641 35.869 1.00 29.44 208 THR A CA 1
ATOM 801 C C . THR A 1 109 ? 60.377 23.704 34.882 1.00 28.29 208 THR A C 1
ATOM 802 O O . THR A 1 109 ? 60.556 22.766 34.091 1.00 27.73 208 THR A O 1
ATOM 806 N N . PRO A 1 110 ? 61.196 24.761 34.939 1.00 27.85 209 PRO A N 1
ATOM 807 C CA . PRO A 1 110 ? 62.356 24.795 34.061 1.00 27.73 209 PRO A CA 1
ATOM 808 C C . PRO A 1 110 ? 63.390 23.727 34.355 1.00 26.36 209 PRO A C 1
ATOM 809 O O . PRO A 1 110 ? 63.530 23.227 35.519 1.00 26.43 209 PRO A O 1
ATOM 813 N N . ILE A 1 111 ? 64.091 23.350 33.301 1.00 23.18 210 ILE A N 1
ATOM 814 C CA . ILE A 1 111 ? 65.212 22.444 33.375 1.00 23.94 210 ILE A CA 1
ATOM 815 C C . ILE A 1 111 ? 66.475 23.213 33.019 1.00 23.64 210 ILE A C 1
ATOM 816 O O . ILE A 1 111 ? 66.379 24.412 32.748 1.00 25.32 210 ILE A O 1
ATOM 821 N N . LEU A 1 112 ? 67.623 22.568 33.111 1.00 23.38 211 LEU A N 1
ATOM 822 C CA . LEU A 1 112 ? 68.897 23.166 32.666 1.00 25.10 211 LEU A CA 1
ATOM 823 C C . LEU A 1 112 ? 69.138 22.739 31.229 1.00 23.51 211 LEU A C 1
ATOM 824 O O . LEU A 1 112 ? 69.104 21.542 30.886 1.00 23.63 211 LEU A O 1
ATOM 829 N N . LEU A 1 113 ? 69.386 23.717 30.376 1.00 22.63 212 LEU A N 1
ATOM 830 C CA . LEU A 1 113 ? 69.787 23.419 29.023 1.00 23.22 212 LEU A CA 1
ATOM 831 C C . LEU A 1 113 ? 70.956 22.461 28.968 1.00 23.62 212 LEU A C 1
ATOM 832 O O . LEU A 1 113 ? 70.992 21.558 28.146 1.00 24.40 212 LEU A O 1
ATOM 837 N N . ASP A 1 114 ? 71.921 22.613 29.894 1.00 24.63 213 ASP A N 1
ATOM 838 C CA . ASP A 1 114 ? 73.056 21.715 29.927 1.00 26.24 213 ASP A CA 1
ATOM 839 C C . ASP A 1 114 ? 72.660 20.240 30.154 1.00 25.52 213 ASP A C 1
ATOM 840 O O . ASP A 1 114 ? 73.354 19.359 29.673 1.00 25.68 213 ASP A O 1
ATOM 845 N N . ASP A 1 115 ? 71.587 20.008 30.920 1.00 25.94 214 ASP A N 1
ATOM 846 C CA . ASP A 1 115 ? 71.168 18.629 31.228 1.00 25.52 214 ASP A CA 1
ATOM 847 C C . ASP A 1 115 ? 70.586 17.954 29.969 1.00 25.04 214 ASP A C 1
ATOM 848 O O . ASP A 1 115 ? 70.867 16.760 29.711 1.00 25.24 214 ASP A O 1
ATOM 853 N N . ILE A 1 116 ? 69.792 18.693 29.203 1.00 24.41 215 ILE A N 1
ATOM 854 C CA . ILE A 1 116 ? 69.215 18.077 27.980 1.00 24.55 215 ILE A CA 1
ATOM 855 C C . ILE A 1 116 ? 70.330 17.909 26.925 1.00 23.33 215 ILE A C 1
ATOM 856 O O . ILE A 1 116 ? 70.373 16.926 26.213 1.00 22.92 215 ILE A O 1
ATOM 861 N N . CYS A 1 117 ? 71.263 18.860 26.855 1.00 23.95 216 CYS A N 1
ATOM 862 C CA . CYS A 1 117 ? 72.425 18.738 26.003 1.00 25.31 216 CYS A CA 1
ATOM 863 C C . CYS A 1 117 ? 73.346 17.553 26.351 1.00 24.19 216 CYS A C 1
ATOM 864 O O . CYS A 1 117 ? 73.871 16.848 25.481 1.00 24.85 216 CYS A O 1
ATOM 867 N N . ASN A 1 118 ? 73.534 17.314 27.633 1.00 24.43 217 ASN A N 1
ATOM 868 C CA . ASN A 1 118 ? 74.288 16.158 28.069 1.00 24.49 217 ASN A CA 1
ATOM 869 C C . ASN A 1 118 ? 73.581 14.896 27.598 1.00 23.04 217 ASN A C 1
ATOM 870 O O . ASN A 1 118 ? 74.229 13.967 27.110 1.00 23.46 217 ASN A O 1
ATOM 875 N N . TYR A 1 119 ? 72.255 14.881 27.699 1.00 21.88 218 TYR A N 1
ATOM 876 C CA . TYR A 1 119 ? 71.471 13.744 27.176 1.00 22.47 218 TYR A CA 1
ATOM 877 C C . TYR A 1 119 ? 71.740 13.513 25.677 1.00 21.98 218 TYR A C 1
ATOM 878 O O . TYR A 1 119 ? 71.998 12.383 25.232 1.00 22.75 218 TYR A O 1
ATOM 887 N N . PHE A 1 120 ? 71.693 14.576 24.855 1.00 21.73 219 PHE A N 1
ATOM 888 C CA . PHE A 1 120 ? 71.954 14.420 23.425 1.00 21.57 219 PHE A CA 1
ATOM 889 C C . PHE A 1 120 ? 73.326 13.777 23.208 1.00 22.97 219 PHE A C 1
ATOM 890 O O . PHE A 1 120 ? 73.503 12.856 22.387 1.00 23.28 219 PHE A O 1
ATOM 898 N N . SER A 1 121 ? 74.301 14.274 23.960 1.00 23.21 220 SER A N 1
ATOM 899 C CA . SER A 1 121 ? 75.664 13.784 23.826 1.00 25.85 220 SER A CA 1
ATOM 900 C C . SER A 1 121 ? 75.768 12.293 24.187 1.00 26.73 220 SER A C 1
ATOM 901 O O . SER A 1 121 ? 76.328 11.512 23.438 1.00 28.62 220 SER A O 1
ATOM 904 N N . CYS A 1 122 ? 75.191 11.913 25.311 1.00 27.12 221 CYS A N 1
ATOM 905 C CA . CYS A 1 122 ? 75.182 10.499 25.731 1.00 28.35 221 CYS A CA 1
ATOM 906 C C . CYS A 1 122 ? 74.466 9.595 24.728 1.00 28.38 221 CYS A C 1
ATOM 907 O O . CYS A 1 122 ? 75.010 8.581 24.312 1.00 29.05 221 CYS A O 1
ATOM 910 N N . MET A 1 123 ? 73.252 9.961 24.309 1.00 27.22 222 MET A N 1
ATOM 911 C CA . MET A 1 123 ? 72.497 9.142 23.373 1.00 28.67 222 MET A CA 1
ATOM 912 C C . MET A 1 123 ? 73.199 9.022 22.022 1.00 29.47 222 MET A C 1
ATOM 913 O O . MET A 1 123 ? 73.182 7.964 21.389 1.00 29.89 222 MET A O 1
ATOM 918 N N . SER A 1 124 ? 73.862 10.084 21.580 1.00 29.70 223 SER A N 1
ATOM 919 C CA . SER A 1 124 ? 74.553 10.050 20.289 1.00 32.00 223 SER A CA 1
ATOM 920 C C . SER A 1 124 ? 75.737 9.078 20.297 1.00 33.67 223 SER A C 1
ATOM 921 O O . SER A 1 124 ? 76.139 8.620 19.254 1.00 33.92 223 SER A O 1
ATOM 924 N N . GLN A 1 125 ? 76.241 8.759 21.477 1.00 35.29 224 GLN A N 1
ATOM 925 C CA . GLN A 1 125 ? 77.350 7.828 21.667 1.00 37.68 224 GLN A CA 1
ATOM 926 C C . GLN A 1 125 ? 76.864 6.455 22.161 1.00 38.54 224 GLN A C 1
ATOM 927 O O . GLN A 1 125 ? 77.676 5.642 22.629 1.00 39.38 224 GLN A O 1
ATOM 933 N N . ASN A 1 126 ? 75.560 6.226 22.075 1.00 39.81 225 ASN A N 1
ATOM 934 C CA . ASN A 1 126 ? 74.908 4.993 22.534 1.00 42.30 225 ASN A CA 1
ATOM 935 C C . ASN A 1 126 ? 75.147 4.681 24.007 1.00 42.90 225 ASN A C 1
ATOM 936 O O . ASN A 1 126 ? 75.250 3.510 24.382 1.00 43.66 225 ASN A O 1
ATOM 941 N N . LYS A 1 127 ? 75.221 5.705 24.852 1.00 43.53 226 LYS A N 1
ATOM 942 C CA . LYS A 1 127 ? 75.381 5.481 26.273 1.00 45.00 226 LYS A CA 1
ATOM 943 C C . LYS A 1 127 ? 74.040 5.766 26.928 1.00 45.28 226 LYS A C 1
ATOM 944 O O . LYS A 1 127 ? 73.817 6.853 27.454 1.00 46.68 226 LYS A O 1
ATOM 950 N N . THR A 1 128 ? 73.125 4.796 26.856 1.00 44.97 227 THR A N 1
ATOM 951 C CA . THR A 1 128 ? 71.791 4.983 27.414 1.00 44.39 227 THR A CA 1
ATOM 952 C C . THR A 1 128 ? 71.916 5.120 28.920 1.00 42.68 227 THR A C 1
ATOM 953 O O . THR A 1 128 ? 72.717 4.444 29.554 1.00 43.03 227 THR A O 1
ATOM 957 N N . ASP A 1 129 ? 71.167 6.049 29.477 1.00 39.67 228 ASP A N 1
ATOM 958 C CA . ASP A 1 129 ? 71.083 6.209 30.895 1.00 38.30 228 ASP A CA 1
ATOM 959 C C . ASP A 1 129 ? 69.586 6.306 31.184 1.00 36.68 228 ASP A C 1
ATOM 960 O O . ASP A 1 129 ? 68.991 7.341 30.954 1.00 33.76 228 ASP A O 1
ATOM 965 N N . LEU A 1 130 ? 68.977 5.226 31.653 1.00 34.54 229 LEU A N 1
ATOM 966 C CA . LEU A 1 130 ? 67.529 5.225 31.828 1.00 33.70 229 LEU A CA 1
ATOM 967 C C . LEU A 1 130 ? 67.043 6.213 32.879 1.00 31.08 229 LEU A C 1
ATOM 968 O O . LEU A 1 130 ? 65.942 6.777 32.748 1.00 29.50 229 LEU A O 1
ATOM 973 N N . GLU A 1 131 ? 67.844 6.456 33.922 1.00 28.71 230 GLU A N 1
ATOM 974 C CA . GLU A 1 131 ? 67.463 7.437 34.901 1.00 29.50 230 GLU A CA 1
ATOM 975 C C . GLU A 1 131 ? 67.445 8.821 34.246 1.00 27.88 230 GLU A C 1
ATOM 976 O O . GLU A 1 131 ? 66.556 9.597 34.527 1.00 27.13 230 GLU A O 1
ATOM 982 N N . GLN A 1 132 ? 68.427 9.062 33.389 1.00 27.22 231 GLN A N 1
ATOM 983 C CA . GLN A 1 132 ? 68.561 10.349 32.655 1.00 26.59 231 GLN A CA 1
ATOM 984 C C . GLN A 1 132 ? 67.303 10.564 31.777 1.00 25.27 231 GLN A C 1
ATOM 985 O O . GLN A 1 132 ? 66.674 11.606 31.801 1.00 26.58 231 GLN A O 1
ATOM 991 N N . ILE A 1 133 ? 66.910 9.519 31.062 1.00 24.08 232 ILE A N 1
ATOM 992 C CA . ILE A 1 133 ? 65.729 9.583 30.167 1.00 22.80 232 ILE A CA 1
ATOM 993 C C . ILE A 1 133 ? 64.453 9.782 30.953 1.00 22.60 232 ILE A C 1
ATOM 994 O O . ILE A 1 133 ? 63.618 10.618 30.628 1.00 22.23 232 ILE A O 1
ATOM 999 N N . ALA A 1 134 ? 64.270 9.035 32.049 1.00 22.19 233 ALA A N 1
ATOM 1000 C CA . ALA A 1 134 ? 63.085 9.245 32.871 1.00 22.49 233 ALA A CA 1
ATOM 1001 C C . ALA A 1 134 ? 62.987 10.606 33.483 1.00 21.71 233 ALA A C 1
ATOM 1002 O O . ALA A 1 134 ? 61.906 11.198 33.538 1.00 21.59 233 ALA A O 1
ATOM 1004 N N . THR A 1 135 ? 64.112 11.136 33.952 1.00 23.46 234 THR A N 1
ATOM 1005 C CA . THR A 1 135 ? 64.143 12.468 34.562 1.00 23.57 234 THR A CA 1
ATOM 1006 C C . THR A 1 135 ? 63.714 13.563 33.585 1.00 21.97 234 THR A C 1
ATOM 1007 O O . THR A 1 135 ? 62.974 14.452 33.932 1.00 22.39 234 THR A O 1
ATOM 1011 N N . LEU A 1 136 ? 64.114 13.400 32.338 1.00 21.03 235 LEU A N 1
ATOM 1012 C CA . LEU A 1 136 ? 63.781 14.391 31.299 1.00 21.24 235 LEU A CA 1
ATOM 1013 C C . LEU A 1 136 ? 62.374 14.216 30.711 1.00 20.23 235 LEU A C 1
ATOM 1014 O O . LEU A 1 136 ? 61.675 15.202 30.481 1.00 21.79 235 LEU A O 1
ATOM 1019 N N . PHE A 1 137 ? 61.975 12.959 30.449 1.00 20.69 236 PHE A N 1
ATOM 1020 C CA . PHE A 1 137 ? 60.842 12.730 29.555 1.00 20.13 236 PHE A CA 1
ATOM 1021 C C . PHE A 1 137 ? 59.600 12.108 30.204 1.00 20.86 236 PHE A C 1
ATOM 1022 O O . PHE A 1 137 ? 58.510 12.235 29.667 1.00 20.04 236 PHE A O 1
ATOM 1030 N N . ASP A 1 138 ? 59.784 11.417 31.345 1.00 20.91 237 ASP A N 1
ATOM 1031 C CA . ASP A 1 138 ? 58.642 10.774 32.015 1.00 21.70 237 ASP A CA 1
ATOM 1032 C C . ASP A 1 138 ? 57.912 11.720 32.980 1.00 21.32 237 ASP A C 1
ATOM 1033 O O . ASP A 1 138 ? 58.530 12.416 33.768 1.00 21.68 237 ASP A O 1
ATOM 1038 N N . ILE A 1 139 ? 56.587 11.741 32.931 1.00 21.84 238 ILE A N 1
ATOM 1039 C CA . ILE A 1 139 ? 55.796 12.676 33.706 1.00 22.69 238 ILE A CA 1
ATOM 1040 C C . ILE A 1 139 ? 56.027 12.526 35.233 1.00 24.96 238 ILE A C 1
ATOM 1041 O O . ILE A 1 139 ? 55.940 13.497 35.981 1.00 25.40 238 ILE A O 1
ATOM 1046 N N . ASP A 1 140 ? 56.322 11.299 35.631 1.00 25.21 239 ASP A N 1
ATOM 1047 C CA . ASP A 1 140 ? 56.606 10.960 37.028 1.00 26.07 239 ASP A CA 1
ATOM 1048 C C . ASP A 1 140 ? 58.091 10.733 37.314 1.00 26.18 239 ASP A C 1
ATOM 1049 O O . ASP A 1 140 ? 58.478 10.394 38.451 1.00 26.96 239 ASP A O 1
ATOM 1054 N N . GLY A 1 141 ? 58.949 10.847 36.314 1.00 25.13 240 GLY A N 1
ATOM 1055 C CA . GLY A 1 141 ? 60.339 10.466 36.426 1.00 25.43 240 GLY A CA 1
ATOM 1056 C C . GLY A 1 141 ? 60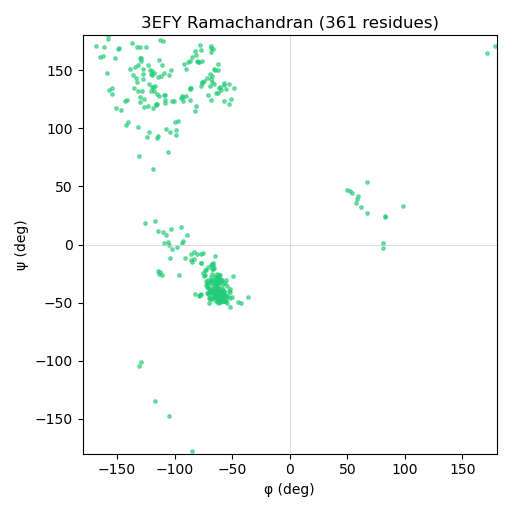.584 9.007 36.733 1.00 27.10 240 GLY A C 1
ATOM 1057 O O . GLY A 1 141 ? 61.573 8.667 37.392 1.00 27.46 240 GLY A O 1
ATOM 1058 N N . ASN A 1 142 ? 59.697 8.141 36.247 1.00 26.00 241 ASN A N 1
ATOM 1059 C CA . ASN A 1 142 ? 59.674 6.738 36.670 1.00 27.07 241 ASN A CA 1
ATOM 1060 C C . ASN A 1 142 ? 60.366 5.825 35.674 1.00 26.88 241 ASN A C 1
ATOM 1061 O O . ASN A 1 142 ? 59.836 5.535 34.592 1.00 27.17 241 ASN A O 1
ATOM 1066 N N . VAL A 1 143 ? 61.568 5.359 36.022 1.00 26.84 242 VAL A N 1
ATOM 1067 C CA . VAL A 1 143 ? 62.364 4.536 35.144 1.00 28.67 242 VAL A CA 1
ATOM 1068 C C . VAL A 1 143 ? 61.665 3.190 34.807 1.00 29.34 242 VAL A C 1
ATOM 1069 O O . VAL A 1 143 ? 61.851 2.655 33.715 1.00 27.60 242 VAL A O 1
ATOM 1073 N N . LYS A 1 144 ? 60.826 2.702 35.716 1.00 29.83 243 LYS A N 1
ATOM 1074 C CA . LYS A 1 144 ? 60.118 1.435 35.474 1.00 31.57 243 LYS A CA 1
ATOM 1075 C C . LYS A 1 144 ? 59.103 1.531 34.357 1.00 31.63 243 LYS A C 1
ATOM 1076 O O . LYS A 1 144 ? 58.653 0.491 33.856 1.00 32.61 243 LYS A O 1
ATOM 1082 N N . MET A 1 145 ? 58.713 2.744 33.960 1.00 29.84 244 MET A N 1
ATOM 1083 C CA . MET A 1 145 ? 57.760 2.898 32.855 1.00 28.61 244 MET A CA 1
ATOM 1084 C C . MET A 1 145 ? 58.410 2.896 31.481 1.00 27.23 244 MET A C 1
ATOM 1085 O O . MET A 1 145 ? 57.692 2.884 30.470 1.00 27.76 244 MET A O 1
ATOM 1090 N N . LEU A 1 146 ? 59.738 2.935 31.411 1.00 26.41 245 LEU A N 1
ATOM 1091 C CA . LEU A 1 146 ? 60.441 2.973 30.154 1.00 26.39 245 LEU A CA 1
ATOM 1092 C C . LEU A 1 146 ? 60.662 1.591 29.623 1.00 26.78 245 LEU A C 1
ATOM 1093 O O . LEU A 1 146 ? 60.659 0.609 30.382 1.00 26.67 245 LEU A O 1
ATOM 1098 N N . ARG A 1 147 ? 60.861 1.519 28.330 1.00 25.27 246 ARG A N 1
ATOM 1099 C CA . ARG A 1 147 ? 61.203 0.274 27.652 1.00 26.87 246 ARG A CA 1
ATOM 1100 C C . ARG A 1 147 ? 62.505 0.436 26.874 1.00 27.00 246 ARG A C 1
ATOM 1101 O O . ARG A 1 147 ? 62.497 0.830 25.705 1.00 26.15 246 ARG A O 1
ATOM 1109 N N . LYS A 1 148 ? 63.621 0.105 27.517 1.00 28.18 247 LYS A N 1
ATOM 1110 C CA . LYS A 1 148 ? 64.923 0.285 26.909 1.00 30.82 247 LYS A CA 1
ATOM 1111 C C . LYS A 1 148 ? 65.084 -0.479 25.605 1.00 31.55 247 LYS A C 1
ATOM 1112 O O . LYS A 1 148 ? 65.814 -0.030 24.731 1.00 32.71 247 LYS A O 1
ATOM 1118 N N . GLU A 1 149 ? 64.388 -1.632 25.496 1.00 31.68 248 GLU A N 1
ATOM 1119 C CA . G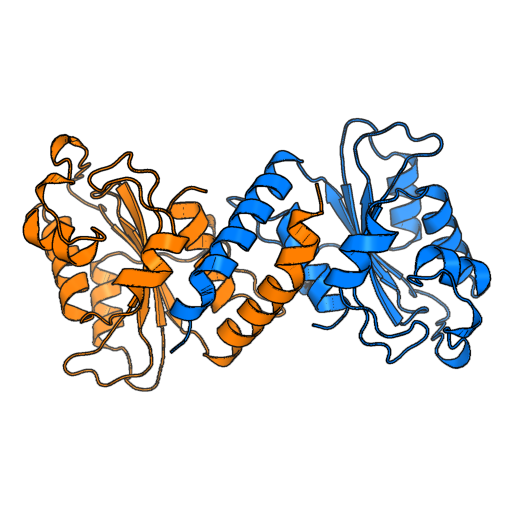LU A 1 149 ? 64.308 -2.430 24.273 1.00 32.31 248 GLU A CA 1
ATOM 1120 C C . GLU A 1 149 ? 63.951 -1.659 23.004 1.00 31.33 248 GLU A C 1
ATOM 1121 O O . GLU A 1 149 ? 64.287 -2.071 21.892 1.00 31.30 248 GLU A O 1
ATOM 1127 N N . ASN A 1 150 ? 63.229 -0.559 23.150 1.00 28.95 249 ASN A N 1
ATOM 1128 C CA . ASN A 1 150 ? 62.778 0.180 22.001 1.00 29.18 249 ASN A CA 1
ATOM 1129 C C . ASN A 1 150 ? 63.715 1.324 21.553 1.00 28.67 249 ASN A C 1
ATOM 1130 O O . ASN A 1 150 ? 63.415 1.978 20.568 1.00 29.29 249 ASN A O 1
ATOM 1135 N N . ILE A 1 151 ? 64.844 1.479 22.210 1.00 29.26 250 ILE A N 1
ATOM 1136 C CA . ILE A 1 151 ? 65.896 2.370 21.690 1.00 30.58 250 ILE A CA 1
ATOM 1137 C C . ILE A 1 151 ? 66.338 1.870 20.308 1.00 33.28 250 ILE A C 1
ATOM 1138 O O . ILE A 1 151 ? 66.532 0.644 20.091 1.00 32.54 250 ILE A O 1
ATOM 1143 N N . GLN A 1 152 ? 66.435 2.784 19.349 1.00 35.08 251 GLN A N 1
ATOM 1144 C CA . GLN A 1 152 ? 66.848 2.473 17.982 1.00 38.42 251 GLN A CA 1
ATOM 1145 C C . GLN A 1 152 ? 68.124 3.238 17.673 1.00 39.95 251 GLN A C 1
ATOM 1146 O O . GLN A 1 152 ? 68.113 4.079 16.807 1.00 40.16 251 GLN A O 1
ATOM 1152 N N . TYR A 1 153 ? 69.212 2.937 18.362 1.00 42.70 252 TYR A N 1
ATOM 1153 C CA . TYR A 1 153 ? 70.487 3.571 18.050 1.00 44.86 252 TYR A CA 1
ATOM 1154 C C . TYR A 1 153 ? 70.976 3.191 16.638 1.00 46.57 252 TYR A C 1
ATOM 1155 O O . TYR A 1 153 ? 70.989 2.016 16.256 1.00 45.70 252 TYR A O 1
ATOM 1164 N N . GLN A 1 154 ? 71.345 4.210 15.862 1.00 48.58 253 GLN A N 1
ATOM 1165 C CA . GLN A 1 154 ? 72.045 4.035 14.579 1.00 50.47 253 GLN A CA 1
ATOM 1166 C C . GLN A 1 154 ? 73.468 4.627 14.721 1.00 51.74 253 GLN A C 1
ATOM 1167 O O . GLN A 1 154 ? 73.722 5.427 15.628 1.00 52.35 253 GLN A O 1
ATOM 1173 N N . LYS A 1 155 ? 74.409 4.209 13.873 1.00 52.98 254 LYS A N 1
ATOM 1174 C CA . LYS A 1 155 ? 75.827 4.583 14.064 1.00 54.01 254 LYS A CA 1
ATOM 1175 C C . LYS A 1 155 ? 76.070 6.098 13.958 1.00 53.66 254 LYS A C 1
ATOM 1176 O O . LYS A 1 155 ? 76.817 6.666 14.754 1.00 54.47 254 LYS A O 1
ATOM 1182 N N . HIS A 1 156 ? 75.437 6.752 12.995 1.00 53.09 255 HIS A N 1
ATOM 1183 C CA . HIS A 1 156 ? 75.469 8.220 12.956 1.00 52.66 255 HIS A CA 1
ATOM 1184 C C . HIS A 1 156 ? 74.086 8.781 12.620 1.00 50.66 255 HIS A C 1
ATOM 1185 O O . HIS A 1 156 ? 73.144 8.028 12.358 1.00 51.13 255 HIS A O 1
ATOM 1192 N N . ASP A 1 157 ? 73.954 10.104 12.686 1.00 48.17 256 ASP A N 1
ATOM 1193 C CA . ASP A 1 157 ? 72.708 10.795 12.333 1.00 45.59 256 ASP A CA 1
ATOM 1194 C C . ASP A 1 157 ? 71.462 10.371 13.130 1.00 41.46 256 ASP A C 1
ATOM 1195 O O . ASP A 1 157 ? 70.365 10.298 12.564 1.00 41.80 256 ASP A O 1
ATOM 1200 N N . ASN A 1 158 ? 71.629 10.122 14.425 1.00 36.36 257 ASN A N 1
ATOM 1201 C CA . ASN A 1 158 ? 70.512 9.839 15.315 1.00 32.66 257 ASN A CA 1
ATOM 1202 C C . ASN A 1 158 ? 69.594 11.090 15.437 1.00 29.29 257 ASN A C 1
ATOM 1203 O O . ASN A 1 158 ? 68.373 10.994 15.346 1.00 29.17 257 ASN A O 1
ATOM 1208 N N . PHE A 1 159 ? 70.224 12.252 15.577 1.00 25.42 258 PHE A N 1
ATOM 1209 C CA . PHE A 1 159 ? 69.483 13.489 15.825 1.00 23.25 258 PHE A CA 1
ATOM 1210 C C . PHE A 1 159 ? 69.418 14.374 14.587 1.00 22.15 258 PHE A C 1
ATOM 1211 O O . PHE A 1 159 ? 70.375 14.450 13.806 1.00 22.73 258 PHE A O 1
ATOM 1219 N N . SER A 1 160 ? 68.302 15.076 14.450 1.00 21.42 259 SER A N 1
ATOM 1220 C CA . SER A 1 160 ? 68.148 16.204 13.506 1.00 21.32 259 SER A CA 1
ATOM 1221 C C . SER A 1 160 ? 67.442 17.321 14.278 1.00 21.46 259 SER A C 1
ATOM 1222 O O . SER A 1 160 ? 66.448 17.060 14.955 1.00 20.92 259 SER A O 1
ATOM 1225 N N . PHE A 1 161 ? 67.937 18.546 14.154 1.00 19.21 260 PHE A N 1
ATOM 1226 C CA . PHE A 1 161 ? 67.406 19.675 14.879 1.00 18.68 260 PHE A CA 1
ATOM 1227 C C . PHE A 1 161 ? 66.978 20.775 13.930 1.00 18.43 260 PHE A C 1
ATOM 1228 O O . PHE A 1 161 ? 67.500 20.910 12.819 1.00 18.99 260 PHE A O 1
ATOM 1236 N N . GLN A 1 162 ? 66.029 21.589 14.387 1.00 17.54 261 GLN A N 1
ATOM 1237 C CA . GLN A 1 162 ? 65.725 22.889 13.747 1.00 18.70 261 GLN A CA 1
ATOM 1238 C C . GLN A 1 162 ? 65.753 23.942 14.843 1.00 19.67 261 GLN A C 1
ATOM 1239 O O . GLN A 1 162 ? 65.188 23.728 15.936 1.00 19.48 261 GLN A O 1
ATOM 1245 N N . LEU A 1 163 ? 66.458 25.055 14.579 1.00 19.12 262 LEU A N 1
ATOM 1246 C CA . LEU A 1 163 ? 66.662 26.082 15.603 1.00 17.90 262 LEU A CA 1
ATOM 1247 C C . LEU A 1 163 ? 66.222 27.445 15.054 1.00 18.32 262 LEU A C 1
ATOM 1248 O O . LEU A 1 163 ? 66.726 27.872 13.987 1.00 19.01 262 LEU A O 1
ATOM 1253 N N . PHE A 1 164 ? 65.343 28.113 15.753 1.00 18.22 263 PHE A N 1
ATOM 1254 C CA . PHE A 1 164 ? 64.833 29.409 15.346 1.00 19.16 263 PHE A CA 1
ATOM 1255 C C . PHE A 1 164 ? 64.822 30.411 16.499 1.00 19.85 263 PHE A C 1
ATOM 1256 O O . PHE A 1 164 ? 64.460 30.066 17.632 1.00 20.31 263 PHE A O 1
ATOM 1264 N N . GLU A 1 165 ? 65.126 31.694 16.222 1.00 19.49 264 GLU A N 1
ATOM 1265 C CA . GLU A 1 165 ? 64.812 32.738 17.172 1.00 19.75 264 GLU A CA 1
ATOM 1266 C C . GLU A 1 165 ? 63.316 32.996 17.227 1.00 18.72 264 GLU A C 1
ATOM 1267 O O . GLU A 1 165 ? 62.640 32.903 16.196 1.00 21.30 264 GLU A O 1
ATOM 1273 N N . TYR A 1 166 ? 62.767 33.292 18.405 1.00 18.99 265 TYR A N 1
ATOM 1274 C CA . TYR A 1 166 ? 61.395 33.719 18.492 1.00 19.57 265 TYR A CA 1
ATOM 1275 C C . TYR A 1 166 ? 61.251 34.986 19.322 1.00 21.57 265 TYR A C 1
ATOM 1276 O O . TYR A 1 166 ? 62.152 35.300 20.108 1.00 21.31 265 TYR A O 1
ATOM 1285 N N . ASP A 1 167 ? 60.119 35.647 19.121 1.00 23.96 266 ASP A N 1
ATOM 1286 C CA . ASP A 1 167 ? 59.718 36.855 19.864 1.00 25.90 266 ASP A CA 1
ATOM 1287 C C . ASP A 1 167 ? 58.592 36.493 20.793 1.00 27.19 266 ASP A C 1
ATOM 1288 O O . ASP A 1 167 ? 57.595 35.917 20.359 1.00 25.61 266 ASP A O 1
ATOM 1293 N N . THR A 1 168 ? 58.740 36.852 22.057 1.00 28.32 267 THR A N 1
ATOM 1294 C CA . THR A 1 168 ? 57.729 36.527 23.047 1.00 30.65 267 THR A CA 1
ATOM 1295 C C . THR A 1 168 ? 56.358 37.129 22.701 1.00 31.09 267 THR A C 1
ATOM 1296 O O . THR A 1 168 ? 55.346 36.512 22.968 1.00 30.56 267 THR A O 1
ATOM 1300 N N . ASP A 1 169 ? 56.331 38.280 22.018 1.00 31.24 268 ASP A N 1
ATOM 1301 C CA . ASP A 1 169 ? 55.062 38.878 21.586 1.00 32.19 268 ASP A CA 1
ATOM 1302 C C . ASP A 1 169 ? 54.313 37.994 20.587 1.00 30.52 268 ASP A C 1
ATOM 1303 O O . ASP A 1 169 ? 53.083 37.971 20.554 1.00 30.53 268 ASP A O 1
ATOM 1308 N N . ASN A 1 170 ? 55.053 37.224 19.797 1.00 28.70 269 ASN A N 1
ATOM 1309 C CA . ASN A 1 170 ? 54.424 36.416 18.806 1.00 27.38 269 ASN A CA 1
ATOM 1310 C C . ASN A 1 170 ? 53.768 35.153 19.385 1.00 25.90 269 ASN A C 1
ATOM 1311 O O . ASN A 1 170 ? 52.650 34.766 18.997 1.00 24.37 269 ASN A O 1
ATOM 1316 N N . ILE A 1 171 ? 54.471 34.505 20.298 1.00 25.36 270 ILE A N 1
ATOM 1317 C CA . ILE A 1 171 ? 53.891 33.304 20.947 1.00 25.82 270 ILE A CA 1
ATOM 1318 C C . ILE A 1 171 ? 52.625 33.728 21.691 1.00 25.84 270 ILE A C 1
ATOM 1319 O O . ILE A 1 171 ? 51.595 33.037 21.634 1.00 25.91 270 ILE A O 1
ATOM 1324 N N . GLU A 1 172 ? 52.671 34.895 22.334 1.00 27.14 271 GLU A N 1
ATOM 1325 C CA . GLU A 1 172 ? 51.516 35.375 23.082 1.00 28.63 271 GLU A CA 1
ATOM 1326 C C . GLU A 1 172 ? 50.343 35.570 22.151 1.00 27.08 271 GLU A C 1
ATOM 1327 O O . GLU A 1 172 ? 49.264 35.110 22.457 1.00 28.79 271 GLU A O 1
ATOM 1333 N N . LYS A 1 173 ? 50.546 36.247 21.010 1.00 26.86 272 LYS A N 1
ATOM 1334 C CA . LYS A 1 173 ? 49.507 36.495 20.035 1.00 26.57 272 LYS A CA 1
ATOM 1335 C C . LYS A 1 173 ? 48.946 35.182 19.483 1.00 26.43 272 LYS A C 1
ATOM 1336 O O . LYS A 1 173 ? 47.735 35.017 19.383 1.00 25.39 272 LYS A O 1
ATOM 1342 N N . ASN A 1 174 ? 49.825 34.235 19.136 1.00 24.38 273 ASN A N 1
ATOM 1343 C CA . ASN A 1 174 ? 49.341 32.969 18.599 1.00 23.95 273 ASN A CA 1
ATOM 1344 C C . ASN A 1 174 ? 48.555 32.091 19.575 1.00 23.59 273 ASN A C 1
ATOM 1345 O O . ASN A 1 174 ? 47.660 31.361 19.170 1.00 24.10 273 ASN A O 1
ATOM 1350 N N . ILE A 1 175 ? 48.875 32.182 20.862 1.00 23.86 274 ILE A N 1
ATOM 1351 C CA . ILE A 1 175 ? 48.107 31.440 21.870 1.00 24.13 274 ILE A CA 1
ATOM 1352 C C . ILE A 1 175 ? 46.730 32.056 21.991 1.00 24.06 274 ILE A C 1
ATOM 1353 O O . ILE A 1 175 ? 45.759 31.341 22.077 1.00 24.50 274 ILE A O 1
ATOM 1358 N N . GLU A 1 176 ? 46.647 33.386 21.970 1.00 25.12 275 GLU A N 1
ATOM 1359 C CA . GLU A 1 176 ? 45.328 34.023 21.950 1.00 26.18 275 GLU A CA 1
ATOM 1360 C C . GLU A 1 176 ? 44.492 33.571 20.751 1.00 25.55 275 GLU A C 1
ATOM 1361 O O . GLU A 1 176 ? 43.299 33.313 20.854 1.00 24.89 275 GLU A O 1
ATOM 1367 N N . ILE A 1 177 ? 45.125 33.461 19.581 1.00 24.18 276 ILE A N 1
ATOM 1368 C CA . ILE A 1 177 ? 44.429 32.990 18.412 1.00 25.07 276 ILE A CA 1
ATOM 1369 C C . ILE A 1 177 ? 43.938 31.558 18.547 1.00 24.60 276 ILE A C 1
ATOM 1370 O O . ILE A 1 177 ? 42.768 31.271 18.241 1.00 24.84 276 ILE A O 1
ATOM 1375 N N . ILE A 1 178 ? 44.780 30.644 19.024 1.00 23.79 277 ILE A N 1
ATOM 1376 C CA . ILE A 1 178 ? 44.361 29.254 19.145 1.00 26.14 277 ILE A CA 1
ATOM 1377 C C . ILE A 1 178 ? 43.184 29.093 20.143 1.00 25.27 277 ILE A C 1
ATOM 1378 O O . ILE A 1 178 ? 42.269 28.308 19.875 1.00 24.84 277 ILE A O 1
ATOM 1383 N N . LYS A 1 179 ? 43.186 29.878 21.210 1.00 25.63 278 LYS A N 1
ATOM 1384 C CA . LYS A 1 179 ? 42.118 29.773 22.213 1.00 26.57 278 LYS A CA 1
ATOM 1385 C C . LYS A 1 179 ? 40.828 30.271 21.590 1.00 26.12 278 LYS A C 1
ATOM 1386 O O . LYS A 1 179 ? 39.782 29.653 21.759 1.00 26.65 278 LYS A O 1
ATOM 1392 N N . SER A 1 180 ? 40.944 31.352 20.819 1.00 25.32 279 SER A N 1
ATOM 1393 C CA . SER A 1 180 ? 39.766 31.913 20.109 1.00 26.40 279 SER A CA 1
ATOM 1394 C C . SER A 1 180 ? 39.199 30.894 19.098 1.00 24.37 279 SER A C 1
ATOM 1395 O O . SER A 1 180 ? 37.984 30.615 19.044 1.00 25.00 279 SER A O 1
ATOM 1398 N N . LEU A 1 181 ? 40.075 30.319 18.287 1.00 26.19 280 LEU A N 1
ATOM 1399 C CA . LEU A 1 181 ? 39.654 29.372 17.297 1.00 25.76 280 LEU A CA 1
ATOM 1400 C C . LEU A 1 181 ? 38.970 28.168 17.926 1.00 26.98 280 LEU A C 1
ATOM 1401 O O . LEU A 1 181 ? 37.921 27.729 17.449 1.00 26.10 280 LEU A O 1
ATOM 1406 N N . CYS A 1 182 ? 39.552 27.633 19.000 1.00 26.99 281 CYS A N 1
ATOM 1407 C CA . CYS A 1 182 ? 38.923 26.520 19.707 1.00 27.57 281 CYS A CA 1
ATOM 1408 C C . CYS A 1 182 ? 37.509 26.874 20.194 1.00 27.87 281 CYS A C 1
ATOM 1409 O O . CYS A 1 182 ? 36.598 26.049 20.085 1.00 28.77 281 CYS A O 1
ATOM 1412 N N . SER A 1 183 ? 37.327 28.094 20.672 1.00 27.94 282 SER A N 1
ATOM 1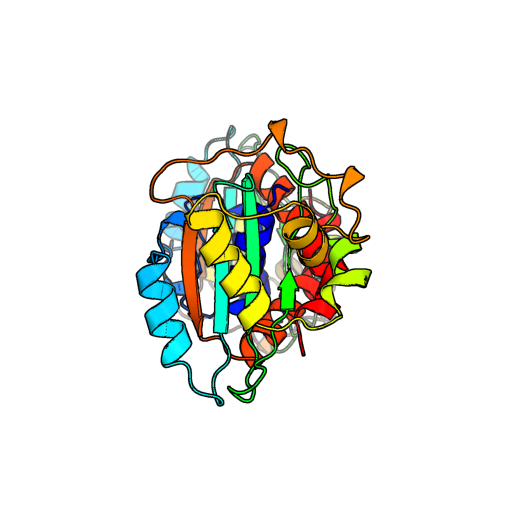413 C CA . SER A 1 183 ? 36.023 28.539 21.188 1.00 28.73 282 SER A CA 1
ATOM 1414 C C . SER A 1 183 ? 34.928 28.555 20.115 1.00 28.83 282 SER A C 1
ATOM 1415 O O . SER A 1 183 ? 33.750 28.368 20.437 1.00 30.12 282 SER A O 1
ATOM 1418 N N . GLY A 1 184 ? 35.312 28.749 18.849 1.00 27.37 283 GLY A N 1
ATOM 1419 C CA . GLY A 1 184 ? 34.366 28.760 17.744 1.00 27.91 283 GLY A CA 1
ATOM 1420 C C . GLY A 1 184 ? 34.377 27.553 16.819 1.00 27.19 283 GLY A C 1
ATOM 1421 O O . GLY A 1 184 ? 33.728 27.542 15.797 1.00 27.18 283 GLY A O 1
ATOM 1422 N N . ALA A 1 185 ? 35.121 26.508 17.177 1.00 27.65 284 ALA A N 1
ATOM 1423 C CA . ALA A 1 185 ? 35.432 25.433 16.248 1.00 28.20 284 ALA A CA 1
ATOM 1424 C C . ALA A 1 185 ? 34.245 24.635 15.760 1.00 27.94 284 ALA A C 1
ATOM 1425 O O . ALA A 1 185 ? 34.260 24.169 14.622 1.00 27.57 284 ALA A O 1
ATOM 1427 N N . ALA A 1 186 ? 33.188 24.507 16.576 1.00 28.40 285 ALA A N 1
ATOM 1428 C CA . ALA A 1 186 ? 32.034 23.739 16.156 1.00 28.35 285 ALA A CA 1
ATOM 1429 C C . ALA A 1 186 ? 31.425 24.290 14.850 1.00 27.43 285 ALA A C 1
ATOM 1430 O O . ALA A 1 186 ? 30.916 23.550 14.029 1.00 28.96 285 ALA A O 1
ATOM 1432 N N . ALA A 1 187 ? 31.484 25.599 14.659 1.00 25.35 286 ALA A N 1
ATOM 1433 C CA . ALA A 1 187 ? 30.873 26.224 13.489 1.00 25.01 286 ALA A CA 1
ATOM 1434 C C . ALA A 1 187 ? 31.714 26.051 12.195 1.00 25.63 286 ALA A C 1
ATOM 1435 O O . ALA A 1 187 ? 31.240 26.416 11.085 1.00 24.78 286 ALA A O 1
ATOM 1437 N N . LEU A 1 188 ? 32.932 25.527 12.321 1.00 25.82 287 LEU A N 1
ATOM 1438 C CA . LEU A 1 188 ? 33.829 25.413 11.160 1.00 26.81 287 LEU A CA 1
ATOM 1439 C C . LEU A 1 188 ? 33.616 24.138 10.355 1.00 28.86 287 LEU A C 1
ATOM 1440 O O . LEU A 1 188 ? 34.139 24.037 9.241 1.00 30.60 287 LEU A O 1
ATOM 1445 N N . GLU A 1 189 ? 32.885 23.155 10.902 1.00 30.66 288 GLU A N 1
ATOM 1446 C CA . GLU A 1 189 ? 32.653 21.900 10.213 1.00 33.20 288 GLU A CA 1
ATOM 1447 C C . GLU A 1 189 ? 31.165 21.648 10.004 1.00 35.85 288 GLU A C 1
ATOM 1448 O O . GLU A 1 189 ? 30.351 22.028 10.850 1.00 36.94 288 GLU A O 1
ATOM 1454 N N . HIS A 1 190 ? 30.841 21.001 8.878 1.00 38.97 289 HIS A N 1
ATOM 1455 C CA . HIS A 1 190 ? 29.441 20.791 8.430 1.00 40.27 289 HIS A CA 1
ATOM 1456 C C . HIS A 1 190 ? 29.104 19.319 8.111 1.00 42.57 289 HIS A C 1
ATOM 1457 O O . HIS A 1 190 ? 29.946 18.605 7.587 1.00 45.24 289 HIS A O 1
ATOM 1464 N N . PRO B 1 8 ? 42.918 39.297 18.781 1.00 47.50 107 PRO B N 1
ATOM 1465 C CA . PRO B 1 8 ? 43.521 39.310 17.436 1.00 46.98 107 PRO B CA 1
ATOM 1466 C C . PRO B 1 8 ? 42.660 40.103 16.458 1.00 45.31 107 PRO B C 1
ATOM 1467 O O . PRO B 1 8 ? 41.440 40.148 16.639 1.00 45.44 107 PRO B O 1
ATOM 1471 N N . SER B 1 9 ? 43.277 40.732 15.450 1.00 44.00 108 SER B N 1
ATOM 1472 C CA . SER B 1 9 ? 42.508 41.412 14.379 1.00 43.10 108 SER B CA 1
ATOM 1473 C C . SER B 1 9 ? 41.731 40.456 13.441 1.00 41.66 108 SER B C 1
ATOM 1474 O O . SER B 1 9 ? 41.914 39.229 13.459 1.00 41.03 108 SER B O 1
ATOM 1477 N N . CYS B 1 10 ? 40.866 41.049 12.627 1.00 39.69 109 CYS B N 1
ATOM 1478 C CA . CYS B 1 10 ? 40.034 40.273 11.734 1.00 37.91 109 CYS B CA 1
ATOM 1479 C C . CYS B 1 10 ? 40.922 39.526 10.732 1.00 34.73 109 CYS B C 1
ATOM 1480 O O . CYS B 1 10 ? 40.577 38.418 10.389 1.00 29.52 109 CYS B O 1
ATOM 1483 N N . GLY B 1 11 ? 42.046 40.145 10.314 1.00 33.26 110 GLY B N 1
ATOM 1484 C CA . GLY B 1 11 ? 42.951 39.595 9.281 1.00 29.99 110 GLY B CA 1
ATOM 1485 C C . GLY B 1 11 ? 43.691 38.433 9.878 1.00 28.76 110 GLY B C 1
ATOM 1486 O O . GLY B 1 11 ? 43.852 37.390 9.255 1.00 24.85 110 GLY B O 1
ATOM 1487 N N . VAL B 1 12 ? 44.122 38.602 11.130 1.00 27.47 111 VAL B N 1
ATOM 1488 C CA . VAL B 1 12 ? 44.769 37.533 11.836 1.00 28.08 111 VAL B CA 1
ATOM 1489 C C . VAL B 1 12 ? 43.857 36.304 12.010 1.00 25.54 111 VAL B C 1
ATOM 1490 O O . VAL B 1 12 ? 44.297 35.158 11.783 1.00 25.42 111 VAL B O 1
ATOM 1494 N N . THR B 1 13 ? 42.615 36.527 12.433 1.00 24.65 112 THR B N 1
ATOM 1495 C CA . THR B 1 13 ? 41.636 35.450 12.566 1.00 25.27 112 THR B CA 1
ATOM 1496 C C . THR B 1 13 ? 41.439 34.754 11.190 1.00 23.54 112 THR B C 1
ATOM 1497 O O . THR B 1 13 ? 41.483 33.546 11.098 1.00 22.63 112 THR B O 1
ATOM 150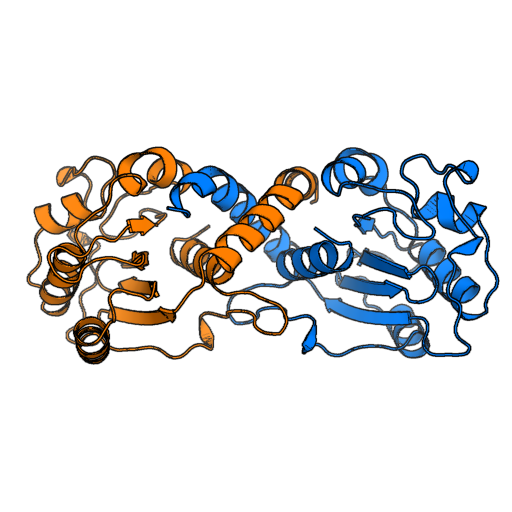1 N N . ALA B 1 14 ? 41.238 35.556 10.161 1.00 22.40 113 ALA B N 1
ATOM 1502 C CA . ALA B 1 14 ? 41.046 35.003 8.794 1.00 21.43 113 ALA B CA 1
ATOM 1503 C C . ALA B 1 14 ? 42.204 34.126 8.378 1.00 20.25 113 ALA B C 1
ATOM 1504 O O . ALA B 1 14 ? 41.989 33.028 7.861 1.00 19.61 113 ALA B O 1
ATOM 1506 N N . ASN B 1 15 ? 43.424 34.609 8.554 1.00 21.30 114 ASN B N 1
ATOM 1507 C CA . ASN B 1 15 ? 44.617 33.829 8.191 1.00 20.30 114 ASN B CA 1
ATOM 1508 C C . ASN B 1 15 ? 44.723 32.510 8.941 1.00 20.81 114 ASN B C 1
ATOM 1509 O O . ASN B 1 15 ? 45.032 31.493 8.373 1.00 20.87 114 ASN B O 1
ATOM 1514 N N . ALA B 1 16 ? 44.413 32.539 10.235 1.00 20.64 115 ALA B N 1
ATOM 1515 C CA . ALA B 1 16 ? 44.440 31.348 11.041 1.00 21.35 115 ALA B CA 1
ATOM 1516 C C . ALA B 1 16 ? 43.414 30.329 10.634 1.00 19.63 115 ALA B C 1
ATOM 1517 O O . ALA B 1 16 ? 43.723 29.147 10.634 1.00 20.08 115 ALA B O 1
ATOM 1519 N N . ILE B 1 17 ? 42.220 30.786 10.237 1.00 19.92 116 ILE B N 1
ATOM 1520 C CA . ILE B 1 17 ? 41.171 29.876 9.741 1.00 19.71 116 ILE B CA 1
ATOM 1521 C C . ILE B 1 17 ? 41.655 29.232 8.418 1.00 19.43 116 ILE B C 1
ATOM 1522 O O . ILE B 1 17 ? 41.469 28.024 8.199 1.00 19.19 116 ILE B O 1
ATOM 1527 N N . MET B 1 18 ? 42.298 30.023 7.561 1.00 19.39 117 MET B N 1
ATOM 1528 C CA . MET B 1 18 ? 42.812 29.449 6.287 1.00 19.17 117 MET B CA 1
ATOM 1529 C C . MET B 1 18 ? 43.773 28.312 6.563 1.00 19.35 117 MET B C 1
ATOM 1530 O O . MET B 1 18 ? 43.777 27.282 5.906 1.00 19.59 117 MET B O 1
ATOM 1535 N N . LYS B 1 19 ? 44.617 28.506 7.574 1.00 18.97 118 LYS B N 1
ATOM 1536 C CA . LYS B 1 19 ? 45.571 27.482 7.969 1.00 20.30 118 LYS B CA 1
ATOM 1537 C C . LYS B 1 19 ? 44.878 26.218 8.479 1.00 20.14 118 LYS B C 1
ATOM 1538 O O . LYS B 1 19 ? 45.309 25.104 8.160 1.00 21.23 118 LYS B O 1
ATOM 1544 N N . LEU B 1 20 ? 43.804 26.376 9.252 1.00 20.77 119 LEU B N 1
ATOM 1545 C CA . LEU B 1 20 ? 43.040 25.210 9.670 1.00 21.04 119 LEU B CA 1
ATOM 1546 C C . LEU B 1 20 ? 42.487 24.416 8.513 1.00 21.09 119 LEU B C 1
ATOM 1547 O O . LEU B 1 20 ? 42.495 23.206 8.511 1.00 21.25 119 LEU B O 1
ATOM 1552 N N . PHE B 1 21 ? 41.976 25.102 7.496 1.00 20.19 120 PHE B N 1
ATOM 1553 C CA . PHE B 1 21 ? 41.479 24.378 6.329 1.00 21.57 120 PHE B CA 1
ATOM 1554 C C . PHE B 1 21 ? 42.558 23.746 5.466 1.00 21.46 120 PHE B C 1
ATOM 1555 O O . PHE B 1 21 ? 42.328 22.699 4.862 1.00 22.49 120 PHE B O 1
ATOM 1563 N N . LEU B 1 22 ? 43.704 24.389 5.357 1.00 19.92 121 LEU B N 1
ATOM 1564 C CA . LEU B 1 22 ? 44.639 24.070 4.294 1.00 21.02 121 LEU B CA 1
ATOM 1565 C C . LEU B 1 22 ? 45.984 23.440 4.677 1.00 21.68 121 LEU B C 1
ATOM 1566 O O . LEU B 1 22 ? 46.621 22.787 3.824 1.00 22.63 121 LEU B O 1
ATOM 1571 N N . ASP B 1 23 ? 46.454 23.665 5.897 1.00 21.78 122 ASP B N 1
ATOM 1572 C CA . ASP B 1 23 ? 47.783 23.205 6.278 1.00 22.07 122 ASP B CA 1
ATOM 1573 C C . ASP B 1 23 ? 47.823 21.687 6.330 1.00 22.75 122 ASP B C 1
ATOM 1574 O O . ASP B 1 23 ? 46.879 21.042 6.764 1.00 22.21 122 ASP B O 1
ATOM 1579 N N . LYS B 1 24 ? 48.923 21.133 5.847 1.00 23.89 123 LYS B N 1
ATOM 1580 C CA . LYS B 1 24 ? 49.165 19.709 5.906 1.00 27.16 123 LYS B CA 1
ATOM 1581 C C . LYS B 1 24 ? 50.656 19.466 5.790 1.00 27.43 123 LYS B C 1
ATOM 1582 O O . LYS B 1 24 ? 51.437 20.400 5.598 1.00 26.67 123 LYS B O 1
ATOM 1588 N N . ASP B 1 25 ? 51.053 18.195 5.896 1.00 28.80 124 ASP B N 1
ATOM 1589 C CA . ASP B 1 25 ? 52.461 17.867 5.685 1.00 30.43 124 ASP B CA 1
ATOM 1590 C C . ASP B 1 25 ? 52.941 18.473 4.378 1.00 30.23 124 ASP B C 1
ATOM 1591 O O . ASP B 1 25 ? 52.319 18.297 3.313 1.00 30.62 124 ASP B O 1
ATOM 1596 N N . GLY B 1 26 ? 54.018 19.256 4.443 1.00 29.14 125 GLY B N 1
ATOM 1597 C CA . GLY B 1 26 ? 54.575 19.859 3.232 1.00 29.17 125 GLY B CA 1
ATOM 1598 C C . GLY B 1 26 ? 53.930 21.107 2.679 1.00 28.95 125 GLY B C 1
ATOM 1599 O O . GLY B 1 26 ? 54.413 21.636 1.686 1.00 30.77 125 GLY B O 1
ATOM 1600 N N . PHE B 1 27 ? 52.827 21.600 3.263 1.00 26.07 126 PHE B N 1
ATOM 1601 C CA . PHE B 1 27 ? 52.265 22.876 2.805 1.00 25.29 126 PHE B CA 1
ATOM 1602 C C . PHE B 1 27 ? 51.766 23.672 4.009 1.00 23.23 126 PHE B C 1
ATOM 1603 O O . PHE B 1 27 ? 50.934 23.179 4.765 1.00 23.53 126 PHE B O 1
ATOM 1611 N N . SER B 1 28 ? 52.259 24.894 4.153 1.00 22.23 127 SER B N 1
ATOM 1612 C CA . SER B 1 28 ? 51.774 25.818 5.166 1.00 22.58 127 SER B CA 1
ATOM 1613 C C . SER B 1 28 ? 51.314 27.088 4.503 1.00 22.71 127 SER B C 1
ATOM 1614 O O . SER B 1 28 ? 52.099 27.803 3.826 1.00 24.86 127 SER B O 1
ATOM 1617 N N . TYR B 1 29 ? 50.049 27.371 4.682 1.00 20.98 128 TYR B N 1
ATOM 1618 C CA . TYR B 1 29 ? 49.443 28.601 4.181 1.00 21.19 128 TYR B CA 1
ATOM 1619 C C . TYR B 1 29 ? 50.093 29.844 4.802 1.00 20.41 128 TYR B C 1
ATOM 1620 O O . TYR B 1 29 ? 50.319 29.866 6.010 1.00 21.84 128 TYR B O 1
ATOM 1629 N N . CYS B 1 30 ? 50.402 30.837 3.958 1.00 20.62 129 CYS B N 1
ATOM 1630 C CA . CYS B 1 30 ? 50.976 32.121 4.361 1.00 21.16 129 CYS B CA 1
ATOM 1631 C C . CYS B 1 30 ? 50.319 33.212 3.512 1.00 22.09 129 CYS B C 1
ATOM 1632 O O . CYS B 1 30 ? 50.580 33.314 2.298 1.00 21.66 129 CYS B O 1
ATOM 1635 N N . PHE B 1 31 ? 49.413 33.969 4.117 1.00 21.13 130 PHE B N 1
ATOM 1636 C CA . PHE B 1 31 ? 48.589 34.943 3.434 1.00 21.79 130 PHE B CA 1
ATOM 1637 C C . PHE B 1 31 ? 49.356 35.820 2.448 1.00 22.58 130 PHE B C 1
ATOM 1638 O O . PHE B 1 31 ? 48.929 35.986 1.304 1.00 22.08 130 PHE B O 1
ATOM 1646 N N . GLU B 1 32 ? 50.471 36.386 2.902 1.00 23.07 131 GLU B N 1
ATOM 1647 C CA . GLU B 1 32 ? 51.227 37.330 2.069 1.00 25.20 131 GLU B CA 1
ATOM 1648 C C . GLU B 1 32 ? 51.844 36.707 0.850 1.00 26.22 131 GLU B C 1
ATOM 1649 O O . GLU B 1 32 ? 52.249 37.436 -0.051 1.00 28.79 131 GLU B O 1
ATOM 1655 N N . ASN B 1 33 ? 51.945 35.384 0.801 1.00 25.44 132 ASN B N 1
ATOM 1656 C CA . ASN B 1 33 ? 52.617 34.702 -0.301 1.00 27.20 132 ASN B CA 1
ATOM 1657 C C . ASN B 1 33 ? 51.676 34.050 -1.303 1.00 26.59 132 ASN B C 1
ATOM 1658 O O . ASN B 1 33 ? 52.121 33.612 -2.367 1.00 27.86 132 ASN B O 1
ATOM 1663 N N . GLU B 1 34 ? 50.391 33.947 -0.994 1.00 25.87 133 GLU B N 1
ATOM 1664 C CA . GLU B 1 34 ? 49.492 33.207 -1.849 1.00 26.23 133 GLU B CA 1
ATOM 1665 C C . GLU B 1 34 ? 48.948 34.044 -2.997 1.00 28.20 133 GLU B C 1
ATOM 1666 O O . GLU B 1 34 ? 48.925 35.280 -2.955 1.00 27.10 133 GLU B O 1
ATOM 1672 N N . GLN B 1 35 ? 48.453 33.351 -4.009 1.00 28.43 134 GLN B N 1
ATOM 1673 C CA . GLN B 1 35 ? 47.915 34.062 -5.159 1.00 30.74 134 GLN B CA 1
ATOM 1674 C C . GLN B 1 35 ? 46.563 34.695 -4.871 1.00 29.44 134 GLN B C 1
ATOM 1675 O O . GLN B 1 35 ? 45.769 34.124 -4.143 1.00 27.75 134 GLN B O 1
ATOM 1681 N N . THR B 1 36 ? 46.349 35.913 -5.386 1.00 28.81 135 THR B N 1
ATOM 1682 C CA . THR B 1 36 ? 45.088 36.627 -5.202 1.00 29.14 135 THR B CA 1
ATOM 1683 C C . THR B 1 36 ? 44.303 36.744 -6.481 1.00 28.93 135 THR B C 1
ATOM 1684 O O . THR B 1 36 ? 44.880 36.681 -7.599 1.00 29.74 135 THR B O 1
ATOM 1688 N N . LEU B 1 37 ? 43.001 36.886 -6.342 1.00 25.32 136 LEU B N 1
ATOM 1689 C CA . LEU B 1 37 ? 42.059 37.101 -7.412 1.00 25.58 136 LEU B CA 1
ATOM 1690 C C . LEU B 1 37 ? 41.314 38.450 -7.236 1.00 26.00 136 LEU B C 1
ATOM 1691 O O . LEU B 1 37 ? 40.969 38.869 -6.111 1.00 24.74 136 LEU B O 1
ATOM 1696 N N . SER B 1 38 ? 40.996 39.096 -8.365 1.00 25.04 137 SER B N 1
ATOM 1697 C CA . SER B 1 38 ? 40.069 40.202 -8.382 1.00 24.35 137 SER B CA 1
ATOM 1698 C C . SER B 1 38 ? 38.660 39.716 -8.304 1.00 22.57 137 SER B C 1
ATOM 1699 O O . SER B 1 38 ? 38.415 38.510 -8.448 1.00 23.41 137 SER B O 1
ATOM 1702 N N . LEU B 1 39 ? 37.710 40.615 -8.143 1.00 22.67 138 LEU B N 1
ATOM 1703 C CA . LEU B 1 39 ? 36.318 40.235 -8.177 1.00 23.49 138 LEU B CA 1
ATOM 1704 C C . LEU B 1 39 ? 35.922 39.585 -9.521 1.00 23.95 138 LEU B C 1
ATOM 1705 O O . LEU B 1 39 ? 35.213 38.573 -9.552 1.00 23.04 138 LEU B O 1
ATOM 1710 N N . GLU B 1 40 ? 36.384 40.179 -10.602 1.00 25.09 139 GLU B N 1
ATOM 1711 C CA . GLU B 1 40 ? 36.059 39.612 -11.924 1.00 26.56 139 GLU B CA 1
ATOM 1712 C C . GLU B 1 40 ? 36.570 38.190 -12.043 1.00 25.49 139 GLU B C 1
ATOM 1713 O O . GLU B 1 40 ? 35.813 37.298 -12.482 1.00 25.55 139 GLU B O 1
ATOM 1719 N N . GLN B 1 41 ? 37.805 37.943 -11.618 1.00 24.97 140 GLN B N 1
ATOM 1720 C CA . GLN B 1 41 ? 38.368 36.612 -11.664 1.00 25.56 140 GLN B CA 1
ATOM 1721 C C . GLN B 1 41 ? 37.608 35.677 -10.748 1.00 24.91 140 GLN B C 1
ATOM 1722 O O . GLN B 1 41 ? 37.353 34.533 -11.073 1.00 24.69 140 GLN B O 1
ATOM 1728 N N . LEU B 1 42 ? 37.286 36.148 -9.545 1.00 24.39 141 LEU B N 1
ATOM 1729 C CA . LEU B 1 42 ? 36.450 35.325 -8.662 1.00 23.91 141 LEU B CA 1
ATOM 1730 C C . LEU B 1 42 ? 35.140 34.892 -9.257 1.00 24.70 141 LEU B C 1
ATOM 1731 O O . LEU B 1 42 ? 34.740 33.725 -9.120 1.00 25.38 141 LEU B O 1
ATOM 1736 N N . GLN B 1 43 ? 34.443 35.823 -9.890 1.00 24.81 142 GLN B N 1
ATOM 1737 C CA . GLN B 1 43 ? 33.129 35.563 -10.487 1.00 26.60 142 GLN B CA 1
ATOM 1738 C C . GLN B 1 43 ? 33.239 34.434 -11.545 1.00 26.35 142 GLN B C 1
ATOM 1739 O O . GLN B 1 43 ? 32.372 33.538 -11.623 1.00 26.77 142 GLN B O 1
ATOM 1745 N N . GLU B 1 44 ? 34.347 34.452 -12.268 1.00 26.39 143 GLU B N 1
ATOM 1746 C CA . GLU B 1 44 ? 34.605 33.396 -13.252 1.00 27.71 143 GLU B CA 1
ATOM 1747 C C . GLU B 1 44 ? 34.815 32.033 -12.576 1.00 26.93 143 GLU B C 1
ATOM 1748 O O . GLU B 1 44 ? 34.217 31.036 -12.968 1.00 27.95 143 GLU B O 1
ATOM 1754 N N . ARG B 1 45 ? 35.611 31.995 -11.518 1.00 24.66 144 ARG B N 1
ATOM 1755 C CA . ARG B 1 45 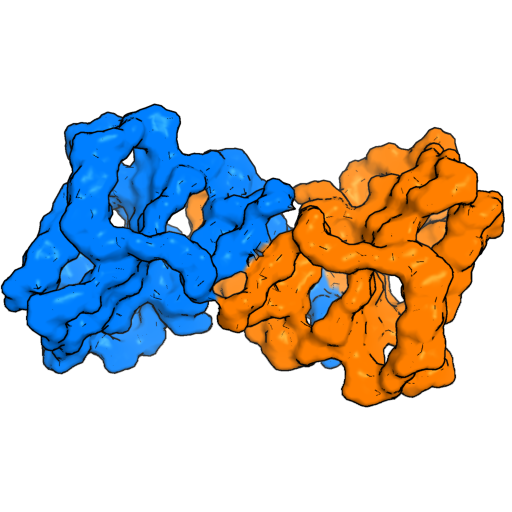? 35.816 30.740 -10.811 1.00 25.04 144 ARG B CA 1
ATOM 1756 C C . ARG B 1 45 ? 34.526 30.227 -10.166 1.00 25.32 144 ARG B C 1
ATOM 1757 O O . ARG B 1 45 ? 34.246 29.027 -10.193 1.00 24.92 144 ARG B O 1
ATOM 1765 N N . LEU B 1 46 ? 33.716 31.125 -9.597 1.00 25.98 145 LEU B N 1
ATOM 1766 C CA . LEU B 1 46 ? 32.508 30.673 -8.925 1.00 27.42 145 LEU B CA 1
ATOM 1767 C C . LEU B 1 46 ? 31.509 30.139 -9.927 1.00 28.28 145 LEU B C 1
ATOM 1768 O O . LEU B 1 46 ? 30.778 29.191 -9.627 1.00 28.65 145 LEU B O 1
ATOM 1773 N N . SER B 1 47 ? 31.504 30.706 -11.123 1.00 27.57 146 SER B N 1
ATOM 1774 C CA . SER B 1 47 ? 30.591 30.239 -12.195 1.00 29.05 146 SER B CA 1
ATOM 1775 C C . SER B 1 47 ? 30.914 28.852 -12.721 1.00 28.73 146 SER B C 1
ATOM 1776 O O . SER B 1 47 ? 30.080 28.208 -13.342 1.00 29.67 146 SER B O 1
ATOM 1779 N N . CYS B 1 48 ? 32.111 28.370 -12.461 1.00 28.04 147 CYS B N 1
ATOM 1780 C CA . CYS B 1 48 ? 32.571 27.075 -12.963 1.00 28.52 147 CYS B CA 1
ATOM 1781 C C . CYS B 1 48 ? 32.811 26.062 -11.827 1.00 28.30 147 CYS B C 1
ATOM 1782 O O . CYS B 1 48 ? 33.396 25.022 -12.042 1.00 29.08 147 CYS B O 1
ATOM 1785 N N . MET B 1 49 ? 32.368 26.377 -10.606 1.00 29.04 148 MET B N 1
ATOM 1786 C CA . MET B 1 49 ? 32.611 25.578 -9.435 1.00 29.04 148 MET B CA 1
ATOM 1787 C C . MET B 1 49 ? 31.776 24.274 -9.504 1.00 29.33 148 MET B C 1
ATOM 1788 O O . MET B 1 49 ? 30.560 24.366 -9.710 1.00 31.29 148 MET B O 1
ATOM 1793 N N . PRO B 1 50 ? 32.384 23.085 -9.318 1.00 28.62 149 PRO B N 1
ATOM 1794 C CA . PRO B 1 50 ? 31.538 21.890 -9.333 1.00 28.39 149 PRO B CA 1
ATOM 1795 C C . PRO B 1 50 ? 30.799 21.685 -8.025 1.00 27.27 149 PRO B C 1
ATOM 1796 O O . PRO B 1 50 ? 31.243 22.124 -6.945 1.00 26.33 149 PRO B O 1
ATOM 1800 N N . GLU B 1 51 ? 29.696 20.952 -8.118 1.00 26.81 150 GLU B N 1
ATOM 1801 C CA . GLU B 1 51 ? 28.910 20.629 -6.935 1.00 26.21 150 GLU B CA 1
ATOM 1802 C C . GLU B 1 51 ? 29.632 19.697 -5.976 1.00 26.03 150 GLU B C 1
ATOM 1803 O O . GLU B 1 51 ? 29.365 19.726 -4.750 1.00 25.84 150 GLU B O 1
ATOM 1809 N N . CYS B 1 52 ? 30.573 18.889 -6.502 1.00 24.92 151 CYS B N 1
ATOM 1810 C CA . CYS B 1 52 ? 31.233 17.873 -5.746 1.00 25.76 151 CYS B CA 1
ATOM 1811 C C . CYS B 1 52 ? 32.569 18.291 -5.122 1.00 23.90 151 CYS B C 1
ATOM 1812 O O . CYS B 1 52 ? 33.293 17.434 -4.602 1.00 25.02 151 CYS B O 1
ATOM 1815 N N . LYS B 1 53 ? 32.843 19.611 -5.070 1.00 22.06 152 LYS B N 1
ATOM 1816 C CA . LYS B 1 53 ? 34.039 20.115 -4.393 1.00 21.82 152 LYS B CA 1
ATOM 1817 C C . LYS B 1 53 ? 33.618 21.200 -3.372 1.00 20.79 152 LYS B C 1
ATOM 1818 O O . LYS B 1 53 ? 32.588 21.851 -3.526 1.00 22.07 152 LYS B O 1
ATOM 1824 N N . SER B 1 54 ? 34.410 21.312 -2.338 1.00 21.00 153 SER B N 1
ATOM 1825 C CA . SER B 1 54 ? 34.260 22.344 -1.319 1.00 20.30 153 SER B CA 1
ATOM 1826 C C . SER B 1 54 ? 35.424 23.317 -1.411 1.00 19.38 153 SER B C 1
ATOM 1827 O O . SER B 1 54 ? 36.560 22.934 -1.689 1.00 19.46 153 SER B O 1
ATOM 1830 N N . PHE B 1 55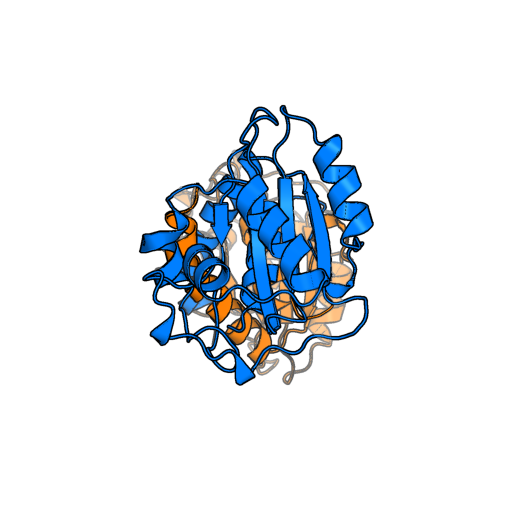 ? 35.115 24.585 -1.144 1.00 19.52 154 PHE B N 1
ATOM 1831 C CA . PHE B 1 55 ? 36.082 25.658 -1.261 1.00 19.43 154 PHE B CA 1
ATOM 1832 C C . PHE B 1 55 ? 36.030 26.585 -0.053 1.00 20.30 154 PHE B C 1
ATOM 1833 O O . PHE B 1 55 ? 35.003 26.753 0.553 1.00 20.51 154 PHE B O 1
ATOM 1841 N N . VAL B 1 56 ? 37.171 27.207 0.225 1.00 18.96 155 VAL B N 1
ATOM 1842 C CA . VAL B 1 56 ? 37.258 28.280 1.211 1.00 18.91 155 VAL B CA 1
ATOM 1843 C C . VAL B 1 56 ? 37.761 29.537 0.511 1.00 19.14 155 VAL B C 1
ATOM 1844 O O . VAL B 1 56 ? 38.715 29.501 -0.261 1.00 19.29 155 VAL B O 1
ATOM 1848 N N . LEU B 1 57 ? 37.063 30.631 0.767 1.00 19.12 156 LEU B N 1
ATOM 1849 C CA . LEU B 1 57 ? 37.306 31.924 0.165 1.00 18.96 156 LEU B CA 1
ATOM 1850 C C . LEU B 1 57 ? 37.731 32.925 1.257 1.00 20.14 156 LEU B C 1
ATOM 1851 O O . LEU B 1 57 ? 36.940 33.188 2.179 1.00 19.93 156 LEU B O 1
ATOM 1856 N N . ARG B 1 58 ? 38.933 33.486 1.129 1.00 18.87 157 ARG B N 1
ATOM 1857 C CA . ARG B 1 58 ? 39.377 34.524 2.045 1.00 19.01 157 ARG B CA 1
ATOM 1858 C C . ARG B 1 58 ? 39.045 35.857 1.381 1.00 19.52 157 ARG B C 1
ATOM 1859 O O . ARG B 1 58 ? 39.484 36.100 0.235 1.00 19.73 157 ARG B O 1
ATOM 1867 N N . VAL B 1 59 ? 38.312 36.714 2.090 1.00 19.09 158 VAL B N 1
ATOM 1868 C CA . VAL B 1 59 ? 37.875 38.024 1.554 1.00 19.91 158 VAL B CA 1
ATOM 1869 C C . VAL B 1 59 ? 38.654 39.153 2.235 1.00 21.69 158 VAL B C 1
ATOM 1870 O O . VAL B 1 59 ? 38.629 39.301 3.480 1.00 21.37 158 VAL B O 1
ATOM 1874 N N . ASN B 1 60 ? 39.349 39.953 1.432 1.00 20.89 159 ASN B N 1
ATOM 1875 C CA . ASN B 1 60 ? 40.030 41.153 1.939 1.00 23.91 159 ASN B CA 1
ATOM 1876 C C . ASN B 1 60 ? 39.155 42.327 1.501 1.00 23.60 159 ASN B C 1
ATOM 1877 O O . ASN B 1 60 ? 39.198 42.746 0.315 1.00 23.44 159 ASN B O 1
ATOM 1882 N N . ASP B 1 61 ? 38.280 42.791 2.415 1.00 22.85 160 ASP B N 1
ATOM 1883 C CA . ASP B 1 61 ? 37.205 43.742 2.127 1.00 23.93 160 ASP B CA 1
ATOM 1884 C C . ASP B 1 61 ? 37.706 45.129 2.552 1.00 24.93 160 ASP B C 1
ATOM 1885 O O . ASP B 1 61 ? 37.589 45.518 3.702 1.00 24.86 160 ASP B O 1
ATOM 1890 N N . GLY B 1 62 ? 38.257 45.837 1.586 1.00 25.65 161 GLY B N 1
ATOM 1891 C CA . GLY B 1 62 ? 38.900 47.146 1.836 1.00 27.72 161 GLY B CA 1
ATOM 1892 C C . GLY B 1 62 ? 37.878 48.239 2.077 1.00 28.24 161 GLY B C 1
ATOM 1893 O O . GLY B 1 62 ? 38.200 49.210 2.779 1.00 30.32 161 GLY B O 1
ATOM 1894 N N . ALA B 1 63 ? 36.675 48.118 1.536 1.00 28.96 162 ALA B N 1
ATOM 1895 C CA . ALA B 1 63 ? 35.604 49.121 1.824 1.00 30.30 162 ALA B CA 1
ATOM 1896 C C . ALA B 1 63 ? 35.090 49.036 3.264 1.00 31.49 162 ALA B C 1
ATOM 1897 O O . ALA B 1 63 ? 35.021 50.026 4.029 1.00 32.98 162 ALA B O 1
ATOM 1899 N N . LEU B 1 64 ? 34.747 47.825 3.650 1.00 30.77 163 LEU B N 1
ATOM 1900 C CA . LEU B 1 64 ? 34.183 47.554 4.930 1.00 31.90 163 LEU B CA 1
ATOM 1901 C C . LEU B 1 64 ? 35.219 47.679 6.025 1.00 31.41 163 LEU B C 1
ATOM 1902 O O . LEU B 1 64 ? 34.890 48.082 7.132 1.00 33.57 163 LEU B O 1
ATOM 1907 N N . GLY B 1 65 ? 36.462 47.332 5.694 1.00 32.00 164 GLY B N 1
ATOM 1908 C CA . GLY B 1 65 ? 37.644 47.519 6.528 1.00 31.30 164 GLY B CA 1
ATOM 1909 C C . GLY B 1 65 ? 38.051 46.279 7.278 1.00 30.70 164 GLY B C 1
ATOM 1910 O O . GLY B 1 65 ? 38.650 46.325 8.324 1.00 29.16 164 GLY B O 1
ATOM 1911 N N . HIS B 1 66 ? 37.822 45.135 6.651 1.00 29.74 165 HIS B N 1
ATOM 1912 C CA . HIS B 1 66 ? 37.597 43.985 7.374 1.00 29.07 165 HIS B CA 1
ATOM 1913 C C . HIS B 1 66 ? 37.973 42.668 6.566 1.00 25.86 165 HIS B C 1
ATOM 1914 O O . HIS B 1 66 ? 37.718 42.701 5.402 1.00 28.00 165 HIS B O 1
ATOM 1921 N N . ALA B 1 67 ? 38.673 41.648 7.104 1.00 23.67 166 ALA B N 1
ATOM 1922 C CA . ALA B 1 67 ? 38.831 40.344 6.397 1.00 22.26 166 ALA B CA 1
ATOM 1923 C C . ALA B 1 67 ? 37.920 39.309 6.994 1.00 22.33 166 ALA B C 1
ATOM 1924 O O . ALA B 1 67 ? 37.651 39.330 8.187 1.00 22.73 166 ALA B O 1
ATOM 1926 N N . TYR B 1 68 ? 37.472 38.344 6.199 1.00 19.97 167 TYR B N 1
ATOM 1927 C CA . TYR B 1 68 ? 36.564 37.292 6.695 1.00 19.67 167 TYR B CA 1
ATOM 1928 C C . TYR B 1 68 ? 36.623 36.116 5.706 1.00 20.26 167 TYR B C 1
ATOM 1929 O O . TYR B 1 68 ? 37.251 36.220 4.632 1.00 19.57 167 TYR B O 1
ATOM 1938 N N . ILE B 1 69 ? 36.020 34.999 6.104 1.00 19.64 168 ILE B N 1
ATOM 1939 C CA . ILE B 1 69 ? 36.089 33.721 5.398 1.00 19.88 168 ILE B CA 1
ATOM 1940 C C . ILE B 1 69 ? 34.688 33.302 4.998 1.00 20.59 168 ILE B C 1
ATOM 1941 O O . ILE B 1 69 ? 33.704 33.355 5.810 1.00 19.64 168 ILE B O 1
ATOM 1946 N N . VAL B 1 70 ? 34.581 32.841 3.745 1.00 18.86 169 VAL B N 1
ATOM 1947 C CA . VAL B 1 70 ? 33.348 32.258 3.238 1.00 19.79 169 VAL B CA 1
ATOM 1948 C C . VAL B 1 70 ? 33.673 30.794 2.934 1.00 20.19 169 VAL B C 1
ATOM 1949 O O . VAL B 1 70 ? 34.585 30.494 2.155 1.00 20.14 169 VAL B O 1
ATOM 1953 N N . ASP B 1 71 ? 32.950 29.895 3.591 1.00 18.75 170 ASP B N 1
ATOM 1954 C CA . ASP B 1 71 ? 33.122 28.436 3.427 1.00 19.73 170 ASP B CA 1
ATOM 1955 C C . ASP B 1 71 ? 31.999 27.958 2.538 1.00 20.26 170 ASP B C 1
ATOM 1956 O O . ASP B 1 71 ? 30.817 28.204 2.817 1.00 20.87 170 ASP B O 1
ATOM 1961 N N . ILE B 1 72 ? 32.370 27.320 1.430 1.00 19.76 171 ILE B N 1
ATOM 1962 C CA . ILE B 1 72 ? 31.442 26.800 0.444 1.00 19.72 171 ILE B CA 1
ATOM 1963 C C . ILE B 1 72 ? 31.554 25.263 0.445 1.00 20.94 171 ILE B C 1
ATOM 1964 O O . ILE B 1 72 ? 32.372 24.683 -0.273 1.00 20.25 171 ILE B O 1
ATOM 1969 N N . PRO B 1 73 ? 30.707 24.593 1.216 1.00 20.64 172 PRO B N 1
ATOM 1970 C CA . PRO B 1 73 ? 30.762 23.126 1.194 1.00 22.06 172 PRO B CA 1
ATOM 1971 C C . PRO B 1 73 ? 30.287 22.562 -0.146 1.00 21.95 172 PRO B C 1
ATOM 1972 O O . PRO B 1 73 ? 29.744 23.292 -0.991 1.00 22.28 172 PRO B O 1
ATOM 1976 N N . LYS B 1 74 ? 30.486 21.251 -0.330 1.00 23.51 173 LYS B N 1
ATOM 1977 C CA . LYS B 1 74 ? 29.866 20.561 -1.431 1.00 24.42 173 LYS B CA 1
ATOM 1978 C C . LYS B 1 74 ? 28.376 20.853 -1.369 1.00 25.08 173 LYS B C 1
ATOM 1979 O O . LYS B 1 74 ? 27.794 20.878 -0.282 1.00 25.80 173 LYS B O 1
ATOM 1985 N N . GLY B 1 75 ? 27.782 21.096 -2.513 1.00 25.90 174 GLY B N 1
ATOM 1986 C CA . GLY B 1 75 ? 26.342 21.421 -2.584 1.00 27.63 174 GLY B CA 1
ATOM 1987 C C . GLY B 1 75 ? 25.866 21.712 -3.982 1.00 29.46 174 GLY B C 1
ATOM 1988 O O . GLY B 1 75 ? 26.643 21.895 -4.896 1.00 27.20 174 GLY B O 1
ATOM 1989 N N . GLU B 1 76 ? 24.549 21.824 -4.142 1.00 31.98 175 GLU B N 1
ATOM 1990 C CA . GLU B 1 76 ? 23.955 22.083 -5.448 1.00 33.86 175 GLU B CA 1
ATOM 1991 C C . GLU B 1 76 ? 24.100 23.509 -5.880 1.00 33.55 175 GLU B C 1
ATOM 1992 O O . GLU B 1 76 ? 23.907 24.443 -5.088 1.00 34.93 175 GLU B O 1
ATOM 1998 N N . ASN B 1 77 ? 24.400 23.700 -7.157 1.00 33.98 176 ASN B N 1
ATOM 1999 C CA . ASN B 1 77 ? 24.640 25.040 -7.664 1.00 35.31 176 ASN B CA 1
ATOM 2000 C C . ASN B 1 77 ? 23.402 25.940 -7.681 1.00 37.92 176 ASN B C 1
ATOM 2001 O O . ASN B 1 77 ? 23.529 27.170 -7.557 1.00 40.90 176 ASN B O 1
ATOM 2006 N N . SER B 1 78 ? 22.221 25.341 -7.667 1.00 38.51 177 SER B N 1
ATOM 2007 C CA . SER B 1 78 ? 21.000 26.137 -7.447 1.00 40.04 177 SER B CA 1
ATOM 2008 C C . SER B 1 78 ? 20.800 26.408 -5.927 1.00 39.67 177 SER B C 1
ATOM 2009 O O . SER B 1 78 ? 20.606 25.499 -5.119 1.00 41.75 177 SER B O 1
ATOM 2012 N N . CYS B 1 79 ? 20.802 27.673 -5.552 1.00 40.00 178 CYS B N 1
ATOM 2013 C CA . CYS B 1 79 ? 20.724 28.074 -4.149 1.00 39.19 178 CYS B CA 1
ATOM 2014 C C . CYS B 1 79 ? 21.889 27.496 -3.328 1.00 35.10 178 CYS B C 1
ATOM 2015 O O . CYS B 1 79 ? 21.683 27.093 -2.193 1.00 35.30 178 CYS B O 1
ATOM 2018 N N . ARG B 1 80 ? 23.100 27.519 -3.905 1.00 31.18 179 ARG B N 1
ATOM 2019 C CA . ARG B 1 80 ? 24.328 27.070 -3.228 1.00 29.22 179 ARG B CA 1
ATOM 2020 C C . ARG B 1 80 ? 24.530 27.751 -1.871 1.00 27.46 179 ARG B C 1
ATOM 2021 O O . ARG B 1 80 ? 24.669 28.974 -1.818 1.00 25.94 179 ARG B O 1
ATOM 2029 N N . PRO B 1 81 ? 24.611 26.955 -0.797 1.00 26.13 180 PRO B N 1
ATOM 2030 C CA . PRO B 1 81 ? 24.851 27.516 0.541 1.00 26.01 180 PRO B CA 1
ATOM 2031 C C . PRO B 1 81 ? 26.304 27.838 0.837 1.00 23.96 180 PRO B C 1
ATOM 2032 O O . PRO B 1 81 ? 27.231 27.300 0.188 1.00 24.00 180 PRO B O 1
ATOM 2036 N N . ALA B 1 82 ? 26.498 28.735 1.792 1.00 21.70 181 ALA B N 1
ATOM 2037 C CA . ALA B 1 82 ? 27.821 29.042 2.289 1.00 21.61 181 ALA B CA 1
ATOM 2038 C C . ALA B 1 82 ? 27.701 29.439 3.758 1.00 21.53 181 ALA B C 1
ATOM 2039 O O . ALA B 1 82 ? 26.590 29.681 4.259 1.00 22.75 181 ALA B O 1
ATOM 2041 N N . PHE B 1 83 ? 28.847 29.509 4.429 1.00 20.77 182 PHE B N 1
ATOM 2042 C CA . PHE B 1 83 ? 28.939 29.917 5.836 1.00 20.51 182 PHE B CA 1
ATOM 2043 C C . PHE B 1 83 ? 29.972 31.032 5.926 1.00 22.17 182 PHE B C 1
ATOM 2044 O O . PHE B 1 83 ? 30.955 31.035 5.176 1.00 21.68 182 PHE B O 1
ATOM 2052 N N . LEU B 1 84 ? 29.719 32.025 6.790 1.00 20.55 183 LEU B N 1
ATOM 2053 C CA . LEU B 1 84 ? 30.578 33.151 6.966 1.00 20.29 183 LEU B CA 1
ATOM 2054 C C . LEU B 1 84 ? 31.193 33.121 8.370 1.00 21.84 183 LEU B C 1
ATOM 2055 O O . LEU B 1 84 ? 30.449 33.017 9.375 1.00 22.46 183 LEU B O 1
ATOM 2060 N N . TYR B 1 85 ? 32.513 33.229 8.436 1.00 19.44 184 TYR B N 1
ATOM 2061 C CA . TYR B 1 85 ? 33.298 33.234 9.651 1.00 20.61 184 TYR B CA 1
ATOM 2062 C C . TYR B 1 85 ? 34.023 34.576 9.762 1.00 21.06 184 TYR B C 1
ATOM 2063 O O . TYR B 1 85 ? 34.717 35.010 8.836 1.00 21.31 184 TYR B O 1
ATOM 2072 N N . GLN B 1 86 ? 33.967 35.229 10.921 1.00 20.85 185 GLN B N 1
ATOM 2073 C CA . GLN B 1 86 ? 34.683 36.504 11.087 1.00 20.14 185 GLN B CA 1
ATOM 2074 C C . GLN B 1 86 ? 34.848 36.850 12.552 1.00 21.16 185 GLN B C 1
ATOM 2075 O O . GLN B 1 86 ? 34.113 36.297 13.395 1.00 21.89 185 GLN B O 1
ATOM 2081 N N . SER B 1 87 ? 35.782 37.751 12.802 1.00 23.17 186 SER B N 1
ATOM 2082 C CA . SER B 1 87 ? 35.853 38.538 14.039 1.00 23.54 186 SER B CA 1
ATOM 2083 C C . SER B 1 87 ? 36.012 40.007 13.600 1.00 25.22 186 SER B C 1
ATOM 2084 O O . SER B 1 87 ? 36.246 40.273 12.432 1.00 25.67 186 SER B O 1
ATOM 2087 N N . ASP B 1 88 ? 35.899 40.959 14.525 1.00 24.36 187 ASP B N 1
ATOM 2088 C CA . ASP B 1 88 ? 35.991 42.349 14.166 1.00 25.19 187 ASP B CA 1
ATOM 2089 C C . ASP B 1 88 ? 36.473 43.161 15.380 1.00 25.95 187 ASP B C 1
ATOM 2090 O O . ASP B 1 88 ? 35.904 43.054 16.466 1.00 26.88 187 ASP B O 1
ATOM 2095 N N . LEU B 1 89 ? 37.491 43.977 15.181 1.00 28.34 188 LEU B N 1
ATOM 2096 C CA . LEU B 1 89 ? 37.941 44.903 16.220 1.00 30.96 188 LEU B CA 1
ATOM 2097 C C . LEU B 1 89 ? 37.014 46.120 16.341 1.00 31.60 188 LEU B C 1
ATOM 2098 O O . LEU B 1 89 ? 37.048 46.811 17.369 1.00 32.14 188 LEU B O 1
ATOM 2103 N N . GLY B 1 90 ? 36.162 46.358 15.342 1.00 31.70 189 GLY B N 1
ATOM 2104 C CA . GLY B 1 90 ? 35.167 47.421 15.424 1.00 32.59 189 GLY B CA 1
ATOM 2105 C C . GLY B 1 90 ? 35.695 48.802 15.070 1.00 33.74 189 GLY B C 1
ATOM 2106 O O . GLY B 1 90 ? 35.092 49.787 15.487 1.00 35.52 189 GLY B O 1
ATOM 2107 N N . GLU B 1 91 ? 36.761 48.882 14.272 1.00 34.45 190 GLU B N 1
ATOM 2108 C CA . GLU B 1 91 ? 37.316 50.175 13.763 1.00 36.45 190 GLU B CA 1
ATOM 2109 C C . GLU B 1 91 ? 36.753 50.645 12.400 1.00 35.76 190 GLU B C 1
ATOM 2110 O O . GLU B 1 91 ? 36.979 51.787 11.972 1.00 37.81 190 GLU B O 1
ATOM 2116 N N . GLY B 1 92 ? 36.039 49.778 11.702 1.00 34.31 191 GLY B N 1
ATOM 2117 C CA . GLY B 1 92 ? 35.468 50.103 10.395 1.00 33.06 191 GLY B CA 1
ATOM 2118 C C . GLY B 1 92 ? 33.998 50.324 10.514 1.00 30.55 191 GLY B C 1
ATOM 2119 O O . GLY B 1 92 ? 33.526 50.837 11.530 1.00 31.48 191 GLY B O 1
ATOM 2120 N N . VAL B 1 93 ? 33.273 49.975 9.453 1.00 30.48 192 VAL B N 1
ATOM 2121 C CA . VAL B 1 93 ? 31.850 50.176 9.361 1.00 28.86 192 VAL B CA 1
ATOM 2122 C C . VAL B 1 93 ? 31.111 49.354 10.415 1.00 27.36 192 VAL B C 1
ATOM 2123 O O . VAL B 1 93 ? 30.199 49.841 11.046 1.00 26.22 192 VAL B O 1
ATOM 2127 N N . THR B 1 94 ? 31.533 48.097 10.594 1.00 26.27 193 THR B N 1
ATOM 2128 C CA . THR B 1 94 ? 30.856 47.134 11.425 1.00 25.67 193 THR B CA 1
ATOM 2129 C C . THR B 1 94 ? 31.367 47.228 12.880 1.00 25.77 193 THR B C 1
ATOM 2130 O O . THR B 1 94 ? 32.467 47.661 13.145 1.00 27.01 193 THR B O 1
ATOM 2134 N N . ARG B 1 95 ? 30.557 46.784 13.814 1.00 27.04 194 ARG B N 1
ATOM 2135 C CA . ARG B 1 95 ? 30.928 46.886 15.246 1.00 27.90 194 ARG B CA 1
ATOM 2136 C C . ARG B 1 95 ? 31.865 45.805 15.745 1.00 28.54 194 ARG B C 1
ATOM 2137 O O . ARG B 1 95 ? 31.986 44.750 15.140 1.00 27.30 194 ARG B O 1
ATOM 2145 N N . LYS B 1 96 ? 32.484 46.043 16.895 1.00 28.38 195 LYS B N 1
ATOM 2146 C CA . LYS B 1 96 ? 33.369 45.051 17.493 1.00 28.12 195 LYS B CA 1
ATOM 2147 C C . LYS B 1 96 ? 32.616 43.731 17.711 1.00 27.09 195 LYS B C 1
ATOM 2148 O O . LYS B 1 96 ? 31.497 43.719 18.171 1.00 26.22 195 LYS B O 1
ATOM 2154 N N . LEU B 1 97 ? 33.280 42.603 17.437 1.00 25.69 196 LEU B N 1
ATOM 2155 C CA . LEU B 1 97 ? 32.646 41.319 17.415 1.00 25.28 196 LEU B CA 1
ATOM 2156 C C . LEU B 1 97 ? 33.698 40.268 17.790 1.00 25.74 196 LEU B C 1
ATOM 2157 O O . LEU B 1 97 ? 34.720 40.150 17.114 1.00 25.72 196 LEU B O 1
ATOM 2162 N N . ARG B 1 98 ? 33.495 39.558 18.894 1.00 26.35 197 ARG B N 1
ATOM 2163 C CA . ARG B 1 98 ? 34.361 38.451 19.241 1.00 27.09 197 ARG B CA 1
ATOM 2164 C C . ARG B 1 98 ? 34.038 37.232 18.394 1.00 24.96 197 ARG B C 1
ATOM 2165 O O . ARG B 1 98 ? 32.892 36.899 18.198 1.00 24.26 197 ARG B O 1
ATOM 2173 N N . PHE B 1 99 ? 35.073 36.560 17.908 1.00 25.09 198 PHE B N 1
ATOM 2174 C CA . PHE B 1 99 ? 34.906 35.323 17.176 1.00 24.68 198 PHE B CA 1
ATOM 2175 C C . PHE B 1 99 ? 34.014 34.313 17.899 1.00 24.65 198 PHE B C 1
ATOM 2176 O O . PHE B 1 99 ? 33.125 33.746 17.309 1.00 24.10 198 PHE B O 1
ATOM 2184 N N . GLU B 1 100 ? 34.214 34.124 19.211 1.00 25.51 199 GLU B N 1
ATOM 2185 C CA . GLU B 1 100 ? 33.412 33.172 19.943 1.00 26.88 199 GLU B CA 1
ATOM 2186 C C . GLU B 1 100 ? 31.931 33.497 19.826 1.00 25.88 199 GLU B C 1
ATOM 2187 O O . GLU B 1 100 ? 31.115 32.610 19.683 1.00 27.24 199 GLU B O 1
ATOM 2193 N N . ASP B 1 101 ? 31.605 34.784 19.895 1.00 25.60 200 ASP B N 1
ATOM 2194 C CA . ASP B 1 101 ? 30.212 35.209 19.873 1.00 24.82 200 ASP B CA 1
ATOM 2195 C C . ASP B 1 101 ? 29.588 34.990 18.490 1.00 24.42 200 ASP B C 1
ATOM 2196 O O . ASP B 1 101 ? 28.502 34.426 18.375 1.00 25.13 200 ASP B O 1
ATOM 2201 N N . TRP B 1 102 ? 30.318 35.393 17.443 1.00 23.18 201 TRP B N 1
ATOM 2202 C CA . TRP B 1 102 ? 29.850 35.146 16.073 1.00 22.54 201 TRP B CA 1
ATOM 2203 C C . TRP B 1 102 ? 29.599 33.653 15.838 1.00 21.77 201 TRP B C 1
ATOM 2204 O O . TRP B 1 102 ? 28.551 33.239 15.323 1.00 22.86 201 TRP B O 1
ATOM 2215 N N . MET B 1 103 ? 30.566 32.854 16.225 1.00 22.76 202 MET B N 1
ATOM 2216 C CA . MET B 1 103 ? 30.581 31.436 15.889 1.00 23.61 202 MET B CA 1
ATOM 2217 C C . MET B 1 103 ? 29.647 30.559 16.726 1.00 25.80 202 MET B C 1
ATOM 2218 O O . MET B 1 103 ? 29.332 29.434 16.334 1.00 27.33 202 MET B O 1
ATOM 2223 N N . THR B 1 104 ? 29.170 31.078 17.855 1.00 26.34 203 THR B N 1
ATOM 2224 C CA . THR B 1 104 ? 28.204 30.331 18.644 1.00 28.16 203 THR B CA 1
ATOM 2225 C C . THR B 1 104 ? 26.782 30.766 18.373 1.00 29.33 203 THR B C 1
ATOM 2226 O O . THR B 1 104 ? 25.862 30.137 18.889 1.00 29.61 203 THR B O 1
ATOM 2230 N N . HIS B 1 105 ? 26.602 31.775 17.514 1.00 28.56 204 HIS B N 1
ATOM 2231 C CA . HIS B 1 105 ? 25.288 32.279 17.135 1.00 29.57 204 HIS B CA 1
ATOM 2232 C C . HIS B 1 105 ? 25.136 32.354 15.587 1.00 28.29 204 HIS B C 1
ATOM 2233 O O . HIS B 1 105 ? 24.921 31.335 14.955 1.00 28.76 204 HIS B O 1
ATOM 2240 N N . LYS B 1 106 ? 25.271 33.526 15.007 1.00 27.70 205 LYS B N 1
ATOM 2241 C CA . LYS B 1 106 ? 24.866 33.722 13.608 1.00 27.28 205 LYS B CA 1
ATOM 2242 C C . LYS B 1 106 ? 25.645 32.848 12.601 1.00 26.51 205 LYS B C 1
ATOM 2243 O O . LYS B 1 106 ? 25.090 32.455 11.573 1.00 26.10 205 LYS B O 1
ATOM 2249 N N . ALA B 1 107 ? 26.889 32.530 12.902 1.00 24.75 206 ALA B N 1
ATOM 2250 C CA . ALA B 1 107 ? 27.734 31.730 11.950 1.00 24.09 206 ALA B CA 1
ATOM 2251 C C . ALA B 1 107 ? 27.126 30.375 11.680 1.00 25.17 206 ALA B C 1
ATOM 2252 O O . ALA B 1 107 ? 27.361 29.752 10.653 1.00 25.55 206 ALA B O 1
ATOM 2254 N N . LEU B 1 108 ? 26.344 29.859 12.627 1.00 25.99 207 LEU B N 1
ATOM 2255 C CA . LEU B 1 108 ? 25.792 28.515 12.481 1.00 26.94 207 LEU B CA 1
ATOM 2256 C C . LEU B 1 108 ? 24.700 28.373 11.414 1.00 27.61 207 LEU B C 1
ATOM 2257 O O . LEU B 1 108 ? 24.411 27.274 10.979 1.00 28.56 207 LEU B O 1
ATOM 2262 N N . THR B 1 109 ? 24.087 29.477 11.018 1.00 28.00 208 THR B N 1
ATOM 2263 C CA . THR B 1 109 ? 23.049 29.446 10.026 1.00 28.98 208 THR B CA 1
ATOM 2264 C C . THR B 1 109 ? 23.657 29.684 8.624 1.00 27.19 208 THR B C 1
ATOM 2265 O O . THR B 1 109 ? 24.338 30.682 8.417 1.00 26.54 208 THR B O 1
ATOM 2269 N N . PRO B 1 110 ? 23.371 28.786 7.676 1.00 26.87 209 PRO B N 1
ATOM 2270 C CA . PRO B 1 110 ? 23.874 29.005 6.329 1.00 26.97 209 PRO B CA 1
ATOM 2271 C C . PRO B 1 110 ? 23.263 30.236 5.687 1.00 26.56 209 PRO B C 1
ATOM 2272 O O . PRO B 1 110 ? 22.119 30.638 5.992 1.00 27.27 209 PRO B O 1
ATOM 2276 N N . ILE B 1 111 ? 24.037 30.843 4.804 1.00 25.22 210 ILE B N 1
ATOM 2277 C CA . ILE B 1 111 ? 23.559 31.856 3.924 1.00 24.48 210 ILE B CA 1
ATOM 2278 C C . ILE B 1 111 ? 23.547 31.300 2.487 1.00 23.71 210 ILE B C 1
ATOM 2279 O O . ILE B 1 111 ? 23.999 30.184 2.242 1.00 24.60 210 ILE B O 1
ATOM 2284 N N . LEU B 1 112 ? 23.036 32.090 1.560 1.00 24.55 211 LEU B N 1
ATOM 2285 C CA . LEU B 1 112 ? 23.182 31.805 0.139 1.00 24.97 211 LEU B CA 1
ATOM 2286 C C . LEU B 1 112 ? 24.450 32.462 -0.374 1.00 23.76 211 LEU B C 1
ATOM 2287 O O . LEU B 1 112 ? 24.687 33.675 -0.184 1.00 22.26 211 LEU B O 1
ATOM 2292 N N . LEU B 1 113 ? 25.294 31.675 -1.044 1.00 23.23 212 LEU B N 1
ATOM 2293 C CA . LEU B 1 113 ? 26.480 32.247 -1.703 1.00 22.81 212 LEU B CA 1
ATOM 2294 C C . LEU B 1 113 ? 26.167 33.412 -2.619 1.00 23.19 212 LEU B C 1
ATOM 2295 O O . LEU B 1 113 ? 26.857 34.420 -2.601 1.00 23.50 212 LEU B O 1
ATOM 2300 N N . ASP B 1 114 ? 25.079 33.311 -3.373 1.00 23.90 213 ASP B N 1
ATOM 2301 C CA . ASP B 1 114 ? 24.639 34.405 -4.239 1.00 26.28 213 ASP B CA 1
ATOM 2302 C C . ASP B 1 114 ? 24.455 35.733 -3.500 1.00 25.57 213 ASP B C 1
ATOM 2303 O O . ASP B 1 114 ? 24.689 36.800 -4.063 1.00 25.52 213 ASP B O 1
ATOM 2308 N N . ASP B 1 115 ? 23.993 35.653 -2.255 1.00 25.00 214 ASP B N 1
ATOM 2309 C CA . ASP B 1 115 ? 23.702 36.884 -1.477 1.00 25.28 214 ASP B CA 1
ATOM 2310 C C . ASP B 1 115 ? 24.992 37.607 -1.103 1.00 25.15 214 ASP B C 1
ATOM 2311 O O . ASP B 1 115 ? 25.062 38.849 -1.212 1.00 24.46 214 ASP B O 1
ATOM 2316 N N . ILE B 1 116 ? 26.022 36.872 -0.660 1.00 24.37 215 ILE B N 1
ATOM 2317 C CA . ILE B 1 116 ? 27.285 37.539 -0.327 1.00 24.50 215 ILE B CA 1
ATOM 2318 C C . ILE B 1 116 ? 28.006 37.973 -1.607 1.00 24.08 215 ILE B C 1
ATOM 2319 O O . ILE B 1 116 ? 28.613 39.041 -1.624 1.00 23.30 215 ILE B O 1
ATOM 2324 N N . CYS B 1 117 ? 27.833 37.231 -2.700 1.00 23.32 216 CYS B N 1
ATOM 2325 C CA . CYS B 1 117 ? 28.386 37.654 -3.990 1.00 25.11 216 CYS B CA 1
ATOM 2326 C C . CYS B 1 117 ? 27.712 38.914 -4.522 1.00 22.87 216 CYS B C 1
ATOM 2327 O O . CYS B 1 117 ? 28.381 39.788 -5.063 1.00 24.47 216 CYS B O 1
ATOM 2330 N N . ASN B 1 118 ? 26.410 39.038 -4.309 1.00 23.94 217 ASN B N 1
ATOM 2331 C CA . ASN B 1 118 ? 25.691 40.256 -4.655 1.00 24.57 217 ASN B CA 1
ATOM 2332 C C . ASN B 1 118 ? 26.239 41.441 -3.848 1.00 23.93 217 ASN B C 1
ATOM 2333 O O . ASN B 1 118 ? 26.430 42.519 -4.391 1.00 23.19 217 ASN B O 1
ATOM 2338 N N . TYR B 1 119 ? 26.504 41.213 -2.564 1.00 22.76 218 TYR B N 1
ATOM 2339 C CA . TYR B 1 119 ? 27.185 42.226 -1.765 1.00 22.79 218 TYR B CA 1
ATOM 2340 C C . TYR B 1 119 ? 28.525 42.658 -2.368 1.00 22.53 218 TYR B C 1
ATOM 2341 O O . TYR B 1 119 ? 28.848 43.857 -2.464 1.00 21.43 218 TYR B O 1
ATOM 2350 N N . PHE B 1 120 ? 29.365 41.693 -2.771 1.00 22.15 219 PHE B N 1
ATOM 2351 C CA . PHE B 1 120 ? 30.660 42.050 -3.340 1.00 22.25 219 PHE B CA 1
ATOM 2352 C C . PHE B 1 120 ? 30.466 42.931 -4.576 1.00 22.55 219 PHE B C 1
ATOM 2353 O O . PHE B 1 120 ? 31.168 43.919 -4.764 1.00 23.55 219 PHE B O 1
ATOM 2361 N N . SER B 1 121 ? 29.529 42.531 -5.427 1.00 23.60 220 SER B N 1
ATOM 2362 C CA . SER B 1 121 ? 29.229 43.293 -6.640 1.00 25.04 220 SER B CA 1
ATOM 2363 C C . SER B 1 121 ? 28.755 44.728 -6.318 1.00 23.92 220 SER B C 1
ATOM 2364 O O . SER B 1 121 ? 29.261 45.679 -6.874 1.00 25.86 220 SER B O 1
ATOM 2367 N N . CYS B 1 122 ? 27.799 44.873 -5.422 1.00 23.44 221 CYS B N 1
ATOM 2368 C CA . CYS B 1 122 ? 27.294 46.191 -5.035 1.00 23.49 221 CYS B CA 1
ATOM 2369 C C . CYS B 1 122 ? 28.385 47.040 -4.375 1.00 23.64 221 CYS B C 1
ATOM 2370 O O . CYS B 1 122 ? 28.602 48.202 -4.753 1.00 22.27 221 CYS B O 1
ATOM 2373 N N . MET B 1 123 ? 29.108 46.500 -3.410 1.00 24.05 222 MET B N 1
ATOM 2374 C CA . MET B 1 123 ? 30.111 47.294 -2.706 1.00 24.66 222 MET B CA 1
ATOM 2375 C C . MET B 1 123 ? 31.295 47.657 -3.591 1.00 25.64 222 MET B C 1
ATOM 2376 O O . MET B 1 123 ? 31.923 48.707 -3.419 1.00 26.30 222 MET B O 1
ATOM 2381 N N . SER B 1 124 ? 31.587 46.825 -4.598 1.00 25.34 223 SER B N 1
ATOM 2382 C CA . SER B 1 124 ? 32.661 47.155 -5.508 1.00 27.22 223 SER B CA 1
ATOM 2383 C C . SER B 1 124 ? 32.322 48.399 -6.324 1.00 27.49 223 SER B C 1
ATOM 2384 O O . SER B 1 124 ? 33.226 49.021 -6.833 1.00 30.76 223 SER B O 1
ATOM 2387 N N . GLN B 1 125 ? 31.043 48.753 -6.423 1.00 27.17 224 GLN B N 1
ATOM 2388 C CA . GLN B 1 125 ? 30.583 49.889 -7.194 1.00 29.32 224 GLN B CA 1
ATOM 2389 C C . GLN B 1 125 ? 30.089 51.006 -6.252 1.00 30.59 224 GLN B C 1
ATOM 2390 O O . GLN B 1 125 ? 29.408 51.918 -6.708 1.00 30.10 224 GLN B O 1
ATOM 2396 N N . ASN B 1 126 ? 30.362 50.872 -4.961 1.00 32.33 225 ASN B N 1
ATOM 2397 C CA . ASN B 1 126 ? 29.774 51.791 -3.982 1.00 35.32 225 ASN B CA 1
ATOM 2398 C C . ASN B 1 126 ? 28.231 51.863 -4.093 1.00 37.28 225 ASN B C 1
ATOM 2399 O O . ASN B 1 126 ? 27.607 52.962 -4.076 1.00 37.84 225 ASN B O 1
ATOM 2404 N N . LYS B 1 127 ? 27.594 50.717 -4.231 1.00 38.34 226 LYS B N 1
ATOM 2405 C CA . LYS B 1 127 ? 26.164 50.682 -4.547 1.00 39.65 226 LYS B CA 1
ATOM 2406 C C . LYS B 1 127 ? 25.448 49.846 -3.511 1.00 40.70 226 LYS B C 1
ATOM 2407 O O . LYS B 1 127 ? 24.293 49.408 -3.705 1.00 41.40 226 LYS B O 1
ATOM 2413 N N . THR B 1 128 ? 26.121 49.661 -2.371 1.00 40.46 227 THR B N 1
ATOM 2414 C CA . THR B 1 128 ? 25.528 48.920 -1.291 1.00 40.73 227 THR B CA 1
ATOM 2415 C C . THR B 1 128 ? 24.628 49.822 -0.396 1.00 40.67 227 THR B C 1
ATOM 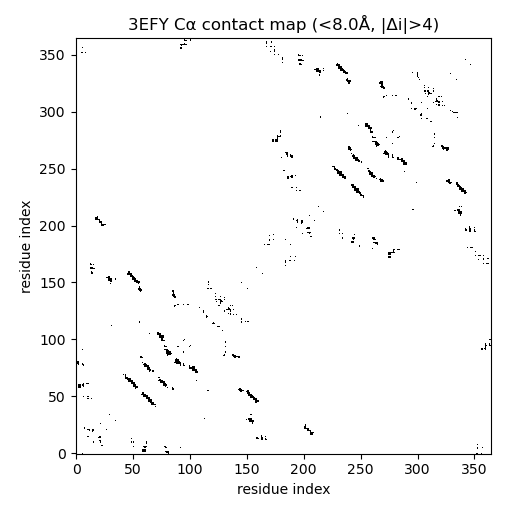2416 O O . THR B 1 128 ? 24.402 51.006 -0.691 1.00 43.11 227 THR B O 1
ATOM 2420 N N . ASP B 1 129 ? 24.086 49.224 0.654 1.00 39.27 228 ASP B N 1
ATOM 2421 C CA . ASP B 1 129 ? 23.211 49.863 1.580 1.00 38.12 228 ASP B CA 1
ATOM 2422 C C . ASP B 1 129 ? 23.377 49.146 2.899 1.00 35.57 228 ASP B C 1
ATOM 2423 O O . ASP B 1 129 ? 23.820 47.972 2.999 1.00 33.07 228 ASP B O 1
ATOM 2428 N N . LEU B 1 130 ? 22.961 49.865 3.922 1.00 33.42 229 LEU B N 1
ATOM 2429 C CA . LEU B 1 130 ? 23.228 49.401 5.255 1.00 31.94 229 LEU B CA 1
ATOM 2430 C C . LEU B 1 130 ? 22.474 48.163 5.613 1.00 29.70 229 LEU B C 1
ATOM 2431 O O . LEU B 1 130 ? 22.986 47.359 6.389 1.00 29.97 229 LEU B O 1
ATOM 2436 N N . GLU B 1 131 ? 21.290 47.951 5.065 1.00 29.25 230 GLU B N 1
ATOM 2437 C CA . GLU B 1 131 ? 20.499 46.819 5.404 1.00 30.17 230 GLU B CA 1
ATOM 2438 C C . GLU B 1 131 ? 21.192 45.546 4.888 1.00 30.00 230 GLU B C 1
ATOM 2439 O O . GLU B 1 131 ? 21.249 44.529 5.574 1.00 28.58 230 GLU B O 1
ATOM 2445 N N . GLN B 1 132 ? 21.730 45.647 3.673 1.00 28.92 231 GLN B N 1
ATOM 2446 C CA . GLN B 1 132 ? 22.486 44.537 3.069 1.00 28.36 231 GLN B CA 1
ATOM 2447 C C . GLN B 1 132 ? 23.699 44.177 3.927 1.00 27.11 231 GLN B C 1
ATOM 2448 O O . GLN B 1 132 ? 23.930 42.997 4.218 1.00 28.80 231 GLN B O 1
ATOM 2454 N N . ILE B 1 133 ? 24.442 45.185 4.336 1.00 26.35 232 ILE B N 1
ATOM 2455 C CA . ILE B 1 133 ? 25.641 45.008 5.164 1.00 26.12 232 ILE B CA 1
ATOM 2456 C C . ILE B 1 133 ? 25.278 44.424 6.503 1.00 26.06 232 ILE B C 1
ATOM 2457 O O . ILE B 1 133 ? 25.902 43.468 6.952 1.00 25.50 232 ILE B O 1
ATOM 2462 N N . ALA B 1 134 ? 24.272 44.992 7.173 1.00 25.90 233 ALA B N 1
ATOM 2463 C CA . ALA B 1 134 ? 23.885 44.460 8.513 1.00 25.72 233 ALA B CA 1
ATOM 2464 C C . ALA B 1 134 ? 23.372 43.025 8.495 1.00 25.07 233 ALA B C 1
ATOM 2465 O O . ALA B 1 134 ? 23.656 42.231 9.400 1.00 25.47 233 ALA B O 1
ATOM 2467 N N . THR B 1 135 ? 22.603 42.672 7.465 1.00 24.57 234 THR B N 1
ATOM 2468 C CA . THR B 1 135 ? 22.043 41.348 7.333 1.00 24.58 234 THR B CA 1
ATOM 2469 C C . THR B 1 135 ? 23.169 40.310 7.236 1.00 23.81 234 THR B C 1
ATOM 2470 O O . THR B 1 135 ? 23.045 39.232 7.788 1.00 23.50 234 THR B O 1
ATOM 2474 N N . LEU B 1 136 ? 24.225 40.631 6.501 1.00 23.60 235 LEU B N 1
ATOM 2475 C CA . LEU B 1 136 ? 25.366 39.719 6.379 1.00 23.58 235 LEU B CA 1
ATOM 2476 C C . LEU B 1 136 ? 26.306 39.718 7.579 1.00 23.11 235 LEU B C 1
ATOM 2477 O O . LEU B 1 136 ? 26.737 38.661 7.998 1.00 24.00 235 LEU B O 1
ATOM 2482 N N . PHE B 1 137 ? 26.637 40.889 8.117 1.00 23.37 236 PHE B N 1
ATOM 2483 C CA . PHE B 1 137 ? 27.813 41.002 8.983 1.00 22.69 236 PHE B CA 1
ATOM 2484 C C . PHE B 1 137 ? 27.534 41.317 10.453 1.00 23.38 236 PHE B C 1
ATOM 2485 O O . PHE B 1 137 ? 28.401 41.105 11.282 1.00 22.89 236 PHE B O 1
ATOM 2493 N N . ASP B 1 138 ? 26.386 41.925 10.744 1.00 22.85 237 ASP B N 1
ATOM 2494 C CA . ASP B 1 138 ? 26.078 42.255 12.151 1.00 23.24 237 ASP B CA 1
ATOM 2495 C C . ASP B 1 138 ? 25.410 41.108 12.872 1.00 21.75 237 ASP B C 1
ATOM 2496 O O . ASP B 1 138 ? 24.446 40.516 12.399 1.00 23.15 237 ASP B O 1
ATOM 2501 N N . ILE B 1 139 ? 25.886 40.822 14.092 1.00 23.26 238 ILE B N 1
ATOM 2502 C CA . ILE B 1 139 ? 25.376 39.703 14.878 1.00 24.40 238 ILE B CA 1
ATOM 2503 C C . ILE B 1 139 ? 23.857 39.740 15.102 1.00 24.26 238 ILE B C 1
ATOM 2504 O O . ILE B 1 139 ? 23.244 38.694 15.182 1.00 25.40 238 ILE B O 1
ATOM 2509 N N . ASP B 1 140 ? 23.274 40.952 15.158 1.00 25.46 239 ASP B N 1
ATOM 2510 C CA . ASP B 1 140 ? 21.830 41.133 15.349 1.00 26.39 239 ASP B CA 1
ATOM 2511 C C . ASP B 1 140 ? 21.105 41.637 14.118 1.00 27.78 239 ASP B C 1
ATOM 2512 O O . ASP B 1 140 ? 19.900 41.883 14.176 1.00 28.66 239 ASP B O 1
ATOM 2517 N N . GLY B 1 141 ? 21.807 41.835 13.002 1.00 26.59 240 GLY B N 1
ATOM 2518 C CA . GLY B 1 141 ? 21.202 42.378 11.818 1.00 27.28 240 GLY B CA 1
ATOM 2519 C C . GLY B 1 141 ? 20.779 43.834 12.002 1.00 28.16 240 GLY B C 1
ATOM 2520 O O . GLY B 1 141 ? 19.844 44.287 11.366 1.00 28.62 240 GLY B O 1
ATOM 2521 N N . ASN B 1 142 ? 21.461 44.544 12.898 1.00 26.42 241 ASN B N 1
ATOM 2522 C CA . ASN B 1 142 ? 21.070 45.891 13.344 1.00 26.74 241 ASN B CA 1
ATOM 2523 C C . ASN B 1 142 ? 21.802 47.017 12.606 1.00 25.64 241 ASN B C 1
ATOM 2524 O O . ASN B 1 142 ? 22.988 47.294 12.844 1.00 25.15 241 ASN B O 1
ATOM 2529 N N . VAL B 1 143 ? 21.087 47.693 11.705 1.00 25.88 242 VAL B N 1
ATOM 2530 C CA . VAL B 1 143 ? 21.707 48.726 10.884 1.00 26.77 242 VAL B CA 1
ATOM 2531 C C . VAL B 1 143 ? 22.277 49.893 11.686 1.00 26.99 242 VAL B C 1
ATOM 2532 O O . VAL B 1 143 ? 23.225 50.553 11.291 1.00 26.59 242 VAL B O 1
ATOM 2536 N N . LYS B 1 144 ? 21.661 50.152 12.845 1.00 29.53 243 LYS B N 1
ATOM 2537 C CA . LYS B 1 144 ? 22.103 51.258 13.728 1.00 29.50 243 LYS B CA 1
ATOM 2538 C C . LYS B 1 144 ? 23.478 51.076 14.346 1.00 30.34 243 LYS B C 1
ATOM 2539 O O . LYS B 1 144 ? 24.136 52.033 14.819 1.00 29.59 243 LYS B O 1
ATOM 2545 N N . MET B 1 145 ? 23.959 49.836 14.333 1.00 29.28 244 MET B N 1
ATOM 2546 C CA . MET B 1 145 ? 25.312 49.560 14.773 1.00 30.15 244 MET B CA 1
ATOM 2547 C C . MET B 1 145 ? 26.422 49.773 13.763 1.00 29.88 244 MET B C 1
ATOM 2548 O O . MET B 1 145 ? 27.593 49.672 14.099 1.00 30.87 244 MET B O 1
ATOM 2553 N N . LEU B 1 146 ? 26.056 50.063 12.521 1.00 27.26 245 LEU B N 1
ATOM 2554 C CA . LEU B 1 146 ? 27.028 50.353 11.505 1.00 27.32 245 LEU B CA 1
ATOM 2555 C C . LEU B 1 146 ? 27.352 51.820 11.439 1.00 27.59 245 LEU B C 1
ATOM 2556 O O . LEU B 1 146 ? 26.497 52.690 11.764 1.00 29.34 245 LEU B O 1
ATOM 2561 N N . ARG B 1 147 ? 28.563 52.113 11.021 1.00 27.36 246 ARG B N 1
ATOM 2562 C CA . ARG B 1 147 ? 29.042 53.473 10.917 1.00 29.28 246 ARG B CA 1
ATOM 2563 C C . ARG B 1 147 ? 29.479 53.741 9.493 1.00 28.39 246 ARG B C 1
ATOM 2564 O O . ARG B 1 147 ? 30.627 53.478 9.117 1.00 27.31 246 ARG B O 1
ATOM 2572 N N . LYS B 1 148 ? 28.563 54.343 8.724 1.00 28.64 247 LYS B N 1
ATOM 2573 C CA . LYS B 1 148 ? 28.816 54.635 7.290 1.00 29.57 247 LYS B CA 1
ATOM 2574 C C . LYS B 1 148 ? 30.010 55.552 7.175 1.00 28.10 247 LYS B C 1
ATOM 2575 O O . LYS B 1 148 ? 30.764 55.519 6.192 1.00 27.27 247 LYS B O 1
ATOM 2581 N N . GLU B 1 149 ? 30.217 56.393 8.213 1.00 28.11 248 GLU B N 1
ATOM 2582 C CA . GLU B 1 149 ? 31.338 57.301 8.219 1.00 28.05 248 GLU B CA 1
ATOM 2583 C C . GLU B 1 149 ? 32.731 56.663 8.269 1.00 28.53 248 GLU B C 1
ATOM 2584 O O . GLU B 1 149 ? 33.716 57.319 8.060 1.00 29.04 248 GLU B O 1
ATOM 2590 N N . ASN B 1 150 ? 32.796 55.353 8.501 1.00 28.18 249 ASN B N 1
ATOM 2591 C CA . ASN B 1 150 ? 34.028 54.610 8.616 1.00 29.54 249 ASN B CA 1
ATOM 2592 C C . ASN B 1 150 ? 34.295 53.753 7.364 1.00 30.34 249 ASN B C 1
ATOM 2593 O O . ASN B 1 150 ? 35.316 53.068 7.303 1.00 30.22 249 ASN B O 1
ATOM 2598 N N . ILE B 1 151 ? 33.422 53.834 6.364 1.00 30.15 250 ILE B N 1
ATOM 2599 C CA . ILE B 1 151 ? 33.677 53.180 5.064 1.00 32.42 250 ILE B CA 1
ATOM 2600 C C . ILE B 1 151 ? 34.916 53.742 4.389 1.00 32.86 250 ILE B C 1
ATOM 2601 O O . ILE B 1 151 ? 35.257 54.929 4.569 1.00 33.28 250 ILE B O 1
ATOM 2606 N N . GLN B 1 152 ? 35.611 52.928 3.599 1.00 33.05 251 GLN B N 1
ATOM 2607 C CA . GLN B 1 152 ? 36.753 53.396 2.813 1.00 35.87 251 GLN B CA 1
ATOM 2608 C C . GLN B 1 152 ? 36.717 52.978 1.350 1.00 37.67 251 GLN B C 1
ATOM 2609 O O . GLN B 1 152 ? 37.524 52.129 0.939 1.00 39.90 251 GLN B O 1
ATOM 2615 N N . TYR B 1 153 ? 35.897 53.635 0.554 1.00 39.54 252 TYR B N 1
ATOM 2616 C CA . TYR B 1 153 ? 35.715 53.213 -0.840 1.00 40.46 252 TYR B CA 1
ATOM 2617 C C . TYR B 1 153 ? 36.782 53.841 -1.718 1.00 41.69 252 TYR B C 1
ATOM 2618 O O . TYR B 1 153 ? 37.086 55.027 -1.610 1.00 40.98 252 TYR B O 1
ATOM 2627 N N . GLN B 1 154 ? 37.362 53.006 -2.582 1.00 43.86 253 GLN B N 1
ATOM 2628 C CA . GLN B 1 154 ? 38.356 53.428 -3.581 1.00 45.72 253 GLN B CA 1
ATOM 2629 C C . GLN B 1 154 ? 37.939 52.865 -4.957 1.00 46.98 253 GLN B C 1
ATOM 2630 O O . GLN B 1 154 ? 37.687 51.623 -5.112 1.00 47.64 253 GLN B O 1
ATOM 2636 N N . LYS B 1 155 ? 37.859 53.775 -5.936 1.00 47.68 254 LYS B N 1
ATOM 2637 C CA . LYS B 1 155 ? 37.255 53.526 -7.257 1.00 48.98 254 LYS B CA 1
ATOM 2638 C C . LYS B 1 155 ? 37.495 52.136 -7.812 1.00 48.53 254 LYS B C 1
ATOM 2639 O O . LYS B 1 155 ? 36.572 51.553 -8.344 1.00 50.49 254 LYS B O 1
ATOM 2645 N N . HIS B 1 156 ? 38.717 51.623 -7.732 1.00 48.22 255 HIS B N 1
ATOM 2646 C CA . HIS B 1 156 ? 38.968 50.221 -8.120 1.00 48.55 255 HIS B CA 1
ATOM 2647 C C . HIS B 1 156 ? 39.639 49.460 -6.983 1.00 47.48 255 HIS B C 1
ATOM 2648 O O . HIS B 1 156 ? 40.078 50.033 -5.979 1.00 45.04 255 HIS B O 1
ATOM 2655 N N . ASP B 1 157 ? 39.718 48.148 -7.142 1.00 46.95 256 ASP B N 1
ATOM 2656 C CA . ASP B 1 157 ? 40.371 47.316 -6.145 1.00 45.94 256 ASP B CA 1
ATOM 2657 C C . ASP B 1 157 ? 39.881 47.502 -4.675 1.00 42.57 256 ASP B C 1
ATOM 2658 O O . ASP B 1 157 ? 40.681 47.587 -3.761 1.00 43.37 256 ASP B O 1
ATOM 2663 N N . ASN B 1 158 ? 38.581 47.547 -4.430 1.00 38.44 257 ASN B N 1
ATOM 2664 C CA . ASN B 1 158 ? 38.102 47.515 -3.045 1.00 35.13 257 ASN B CA 1
ATOM 2665 C C . ASN B 1 158 ? 38.293 46.141 -2.409 1.00 32.55 257 ASN B C 1
ATOM 2666 O O . ASN B 1 158 ? 38.555 46.040 -1.221 1.00 32.96 257 ASN B O 1
ATOM 2671 N N . PHE B 1 159 ? 38.236 45.118 -3.243 1.00 28.39 258 PHE B N 1
ATOM 2672 C CA . PHE B 1 159 ? 38.291 43.716 -2.789 1.00 26.40 258 PHE B CA 1
ATOM 2673 C C . PHE B 1 159 ? 39.498 43.003 -3.349 1.00 26.03 258 PHE B C 1
ATOM 2674 O O . PHE B 1 159 ? 39.897 43.242 -4.510 1.00 27.03 258 PHE B O 1
ATOM 2682 N N . SER B 1 160 ? 40.042 42.054 -2.580 1.00 24.70 259 SER B N 1
ATOM 2683 C CA . SER B 1 160 ? 41.001 41.087 -3.056 1.00 25.63 259 SER B CA 1
ATOM 2684 C C . SER B 1 160 ? 40.559 39.749 -2.461 1.00 23.64 259 SER B C 1
ATOM 2685 O O . SER B 1 160 ? 40.085 39.695 -1.337 1.00 23.94 259 SER B O 1
ATOM 2688 N N . PHE B 1 161 ? 40.758 38.665 -3.184 1.00 21.77 260 PHE B N 1
ATOM 2689 C CA . PHE B 1 161 ? 40.285 37.360 -2.746 1.00 20.82 260 PHE B CA 1
ATOM 2690 C C . PHE B 1 161 ? 41.358 36.275 -2.856 1.00 21.23 260 PHE B C 1
ATOM 2691 O O . PHE B 1 161 ? 42.263 36.356 -3.688 1.00 21.93 260 PHE B O 1
ATOM 2699 N N . GLN B 1 162 ? 41.237 35.213 -2.033 1.00 19.53 261 GLN B N 1
ATOM 2700 C CA . GLN B 1 162 ? 42.034 34.002 -2.225 1.00 20.50 261 GLN B CA 1
ATOM 2701 C C . GLN B 1 162 ? 41.061 32.846 -2.144 1.00 21.23 261 GLN B C 1
ATOM 2702 O O . GLN B 1 162 ? 40.247 32.759 -1.189 1.00 20.96 261 GLN B O 1
ATOM 2708 N N . LEU B 1 163 ? 41.148 31.925 -3.105 1.00 20.44 262 LEU B N 1
ATOM 2709 C CA . LEU B 1 163 ? 40.178 30.849 -3.227 1.00 19.59 262 LEU B CA 1
ATOM 2710 C C . LEU B 1 163 ? 40.911 29.536 -3.335 1.00 20.09 262 LEU B C 1
ATOM 2711 O O . LEU B 1 163 ? 41.736 29.372 -4.242 1.00 20.72 262 LEU B O 1
ATOM 2716 N N . PHE B 1 164 ? 40.626 28.608 -2.426 1.00 18.72 263 PHE B N 1
ATOM 2717 C CA . PHE B 1 164 ? 41.270 27.301 -2.378 1.00 18.63 263 PHE B CA 1
ATOM 2718 C C . PHE B 1 164 ? 40.254 26.189 -2.209 1.00 20.22 263 PHE B C 1
ATOM 2719 O O . PHE B 1 164 ? 39.288 26.297 -1.433 1.00 20.34 263 PHE B O 1
ATOM 2727 N N . GLU B 1 165 ? 40.461 25.084 -2.908 1.00 19.38 264 GLU B N 1
ATOM 2728 C CA . GLU B 1 165 ? 39.735 23.863 -2.609 1.00 20.08 264 GLU B CA 1
ATOM 2729 C C . GLU B 1 165 ? 40.186 23.331 -1.255 1.00 19.85 264 GLU B C 1
ATOM 2730 O O . GLU B 1 165 ? 41.373 23.388 -0.910 1.00 21.11 264 GLU B O 1
ATOM 2736 N N . TYR B 1 166 ? 39.272 22.787 -0.465 1.00 19.35 265 TYR B N 1
ATOM 2737 C CA . TYR B 1 166 ? 39.665 22.091 0.750 1.00 20.37 265 TYR B CA 1
ATOM 2738 C C . TYR B 1 166 ? 39.036 20.710 0.836 1.00 21.73 265 TYR B C 1
ATOM 2739 O O . TYR B 1 166 ? 38.049 20.441 0.183 1.00 20.62 265 TYR B O 1
ATOM 2748 N N . ASP B 1 167 ? 39.648 19.882 1.678 1.00 23.79 266 ASP B N 1
ATOM 2749 C CA . ASP B 1 167 ? 39.156 18.528 2.011 1.00 25.62 266 ASP B CA 1
ATOM 2750 C C . ASP B 1 167 ? 38.638 18.516 3.423 1.00 25.24 266 ASP B C 1
ATOM 2751 O O . ASP B 1 167 ? 39.321 18.947 4.367 1.00 24.47 266 ASP B O 1
ATOM 2756 N N . THR B 1 168 ? 37.414 18.022 3.593 1.00 26.06 267 THR B N 1
ATOM 2757 C CA . THR B 1 168 ? 36.785 17.975 4.919 1.00 27.39 267 THR B CA 1
ATOM 2758 C C . THR B 1 168 ? 37.651 17.215 5.931 1.00 27.53 267 THR B C 1
ATOM 2759 O O . THR B 1 168 ? 37.654 17.566 7.110 1.00 27.59 267 THR B O 1
ATOM 2763 N N . ASP B 1 169 ? 38.394 16.192 5.480 1.00 28.23 268 ASP B N 1
ATOM 2764 C CA . ASP B 1 169 ? 39.302 15.447 6.389 1.00 28.58 268 ASP B CA 1
ATOM 2765 C C . ASP B 1 169 ? 40.397 16.324 6.990 1.00 27.35 268 ASP B C 1
ATOM 2766 O O . ASP B 1 169 ? 40.815 16.128 8.146 1.00 27.37 268 ASP B O 1
ATOM 2771 N N . ASN B 1 170 ? 40.837 17.324 6.231 1.00 25.50 269 ASN B N 1
ATOM 2772 C CA . ASN B 1 170 ? 41.953 18.124 6.635 1.00 24.14 269 ASN B CA 1
ATOM 2773 C C . ASN B 1 170 ? 41.572 19.153 7.690 1.00 24.05 269 ASN B C 1
ATOM 2774 O O . ASN B 1 170 ? 42.293 19.321 8.672 1.00 25.70 269 ASN B O 1
ATOM 2779 N N . ILE B 1 171 ? 40.434 19.833 7.518 1.00 23.95 270 ILE B N 1
ATOM 2780 C CA . ILE B 1 171 ? 39.954 20.759 8.539 1.00 24.16 270 ILE B CA 1
ATOM 2781 C C . ILE B 1 171 ? 39.618 19.992 9.827 1.00 24.20 270 ILE B C 1
ATOM 2782 O O . ILE B 1 171 ? 39.973 20.434 10.901 1.00 25.40 270 ILE B O 1
ATOM 2787 N N . GLU B 1 172 ? 39.018 18.804 9.701 1.00 25.36 271 GLU B N 1
ATOM 2788 C CA . GLU B 1 172 ? 38.761 17.946 10.879 1.00 26.76 271 GLU B CA 1
ATOM 2789 C C . GLU B 1 172 ? 40.037 17.669 11.696 1.00 26.42 271 GLU B C 1
ATOM 2790 O O . GLU B 1 172 ? 40.078 17.834 12.929 1.00 26.67 271 GLU B O 1
ATOM 2796 N N . LYS B 1 173 ? 41.073 17.232 10.991 1.00 27.35 272 LYS B N 1
ATOM 2797 C CA . LYS B 1 173 ? 42.365 16.889 11.608 1.00 27.35 272 LYS B CA 1
ATOM 2798 C C . LYS B 1 173 ? 43.015 18.100 12.260 1.00 26.38 272 LYS B C 1
ATOM 2799 O O . LYS B 1 173 ? 43.507 18.042 13.393 1.00 26.55 272 LYS B O 1
ATOM 2805 N N . ASN B 1 174 ? 43.010 19.242 11.569 1.00 24.56 273 ASN B N 1
ATOM 2806 C CA . ASN B 1 174 ? 43.627 20.419 12.134 1.00 24.01 273 ASN B CA 1
ATOM 2807 C C . ASN B 1 174 ? 42.897 20.972 13.361 1.00 23.79 273 ASN B C 1
ATOM 2808 O O . ASN B 1 174 ? 43.512 21.491 14.260 1.00 24.85 273 ASN B O 1
ATOM 2813 N N . ILE B 1 175 ? 41.576 20.845 13.377 1.00 23.19 274 ILE B N 1
ATOM 2814 C CA . ILE B 1 175 ? 40.812 21.222 14.537 1.00 23.61 274 ILE B CA 1
ATOM 2815 C C . ILE B 1 175 ? 41.161 20.299 15.722 1.00 24.10 274 ILE B C 1
ATOM 2816 O O . ILE B 1 175 ? 41.295 20.775 16.847 1.00 25.66 274 ILE B O 1
ATOM 2821 N N . GLU B 1 176 ? 41.281 19.010 15.474 1.00 25.98 275 GLU B N 1
ATOM 2822 C CA . GLU B 1 176 ? 41.736 18.052 16.516 1.00 28.13 275 GLU B CA 1
ATOM 2823 C C . GLU B 1 176 ? 43.086 18.478 17.101 1.00 27.97 275 GLU B C 1
ATOM 2824 O O . GLU B 1 176 ? 43.302 18.488 18.323 1.00 28.01 275 GLU B O 1
ATOM 2830 N N . ILE B 1 177 ? 44.009 18.890 16.235 1.00 26.90 276 ILE B N 1
ATOM 2831 C CA . ILE B 1 177 ? 45.326 19.324 16.687 1.00 26.53 276 ILE B CA 1
ATOM 2832 C C . ILE B 1 177 ? 45.217 20.551 17.590 1.00 26.25 276 ILE B C 1
ATOM 2833 O O . ILE B 1 177 ? 45.786 20.568 18.679 1.00 27.57 276 ILE B O 1
ATOM 2838 N N . ILE B 1 178 ? 44.503 21.599 17.174 1.00 25.68 277 ILE B N 1
ATOM 2839 C CA . ILE B 1 178 ? 44.450 22.778 17.960 1.00 26.20 277 ILE B CA 1
ATOM 2840 C C . ILE B 1 178 ? 43.727 22.540 19.310 1.00 26.40 277 ILE B C 1
ATOM 2841 O O . ILE B 1 178 ? 44.100 23.162 20.304 1.00 26.96 277 ILE B O 1
ATOM 2846 N N . LYS B 1 179 ? 42.749 21.656 19.306 1.00 26.70 278 LYS B N 1
ATOM 2847 C CA . LYS B 1 179 ? 42.023 21.309 20.537 1.00 28.34 278 LYS B CA 1
ATOM 2848 C C . LYS B 1 179 ? 42.988 20.625 21.499 1.00 29.22 278 LYS B C 1
ATOM 2849 O O . LYS B 1 179 ? 42.903 20.842 22.700 1.00 30.75 278 LYS B O 1
ATOM 2855 N N . SER B 1 180 ? 43.921 19.845 20.960 1.00 28.91 279 SER B N 1
ATOM 2856 C CA . SER B 1 180 ? 44.822 19.073 21.784 1.00 29.58 279 SER B CA 1
ATOM 2857 C C . SER B 1 180 ? 45.853 19.974 22.441 1.00 29.36 279 SER B C 1
ATOM 2858 O O . SER B 1 180 ? 46.470 19.572 23.438 1.00 31.07 279 SER B O 1
ATOM 2861 N N . LEU B 1 181 ? 46.084 21.163 21.860 1.00 28.32 280 LEU B N 1
ATOM 2862 C CA . LEU B 1 181 ? 47.067 22.124 22.307 1.00 29.85 280 LEU B CA 1
ATOM 2863 C C . LEU B 1 181 ? 46.511 23.194 23.204 1.00 29.79 280 LEU B C 1
ATOM 2864 O O . LEU B 1 181 ? 47.228 23.779 23.995 1.00 28.76 280 LEU B O 1
ATOM 2869 N N . CYS B 1 182 ? 45.224 23.470 23.046 1.00 31.22 281 CYS B N 1
ATOM 2870 C CA . CYS B 1 182 ? 44.604 24.592 23.680 1.00 32.82 281 CYS B CA 1
ATOM 2871 C C . CYS B 1 182 ? 44.866 24.638 25.184 1.00 33.51 281 CYS B C 1
ATOM 2872 O O . CYS B 1 182 ? 45.366 25.633 25.692 1.00 35.36 281 CYS B O 1
ATOM 2875 N N . SER B 1 183 ? 44.562 23.565 25.891 1.00 35.29 282 SER B N 1
ATOM 2876 C CA . SER B 1 183 ? 44.748 23.633 27.352 1.00 37.28 282 SER B CA 1
ATOM 2877 C C . SER B 1 183 ? 46.216 23.819 27.733 1.00 36.69 282 SER B C 1
ATOM 2878 O O . SER B 1 183 ? 46.561 24.725 28.540 1.00 38.06 282 SER B O 1
ATOM 2881 N N . GLY B 1 184 ? 47.082 23.059 27.086 1.00 35.19 283 GLY B N 1
ATOM 2882 C CA . GLY B 1 184 ? 48.500 23.160 27.374 1.00 34.10 283 GLY B CA 1
ATOM 2883 C C . GLY B 1 184 ? 49.098 24.507 27.007 1.00 34.52 283 GLY B C 1
ATOM 2884 O O . GLY B 1 184 ? 50.095 24.915 27.573 1.00 31.42 283 GLY B O 1
ATOM 2885 N N . ALA B 1 185 ? 48.496 25.177 26.025 1.00 36.50 284 ALA B N 1
ATOM 2886 C CA . ALA B 1 185 ? 49.104 26.383 25.418 1.00 38.42 284 ALA B CA 1
ATOM 2887 C C . ALA B 1 185 ? 48.858 27.521 26.343 1.00 40.80 284 ALA B C 1
ATOM 2888 O O . ALA B 1 185 ? 49.769 28.337 26.611 1.00 41.18 284 ALA B O 1
ATOM 2890 N N . ALA B 1 186 ? 47.614 27.577 26.824 1.00 42.65 285 ALA B N 1
ATOM 2891 C CA . ALA B 1 186 ? 47.199 28.594 27.768 1.00 45.10 285 ALA B CA 1
ATOM 2892 C C . ALA B 1 186 ? 48.162 28.611 28.955 1.00 46.82 285 ALA B C 1
ATOM 2893 O O . ALA B 1 186 ? 48.526 29.689 29.430 1.00 47.46 285 ALA B O 1
ATOM 2895 N N . ALA B 1 187 ? 48.586 27.425 29.399 1.00 48.54 286 ALA B N 1
ATOM 2896 C CA . ALA B 1 187 ? 49.455 27.298 30.581 1.00 49.54 286 ALA B CA 1
ATOM 2897 C C . ALA B 1 187 ? 50.822 27.867 30.211 1.00 51.00 286 ALA B C 1
ATOM 2898 O O . ALA B 1 187 ? 51.511 28.531 31.013 1.00 51.74 286 ALA B O 1
ATOM 2900 N N . LEU B 1 188 ? 51.218 27.593 28.979 1.00 50.94 287 LEU B N 1
ATOM 2901 C CA . LEU B 1 188 ? 52.458 28.120 28.468 1.00 52.36 287 LEU B CA 1
ATOM 2902 C C . LEU B 1 188 ? 52.400 29.634 28.430 1.00 53.84 287 LEU B C 1
ATOM 2903 O O . LEU B 1 188 ? 51.322 30.247 28.331 1.00 54.52 287 LEU B O 1
ATOM 2908 N N . GLU B 1 189 ? 53.590 30.205 28.483 1.00 55.75 288 GLU B N 1
ATOM 2909 C CA . GLU B 1 189 ? 53.797 31.616 28.672 1.00 57.53 288 GLU B CA 1
ATOM 2910 C C . GLU B 1 189 ? 54.645 32.163 27.532 1.00 57.97 288 GLU B C 1
ATOM 2911 O O . GLU B 1 189 ? 54.130 32.843 26.644 1.00 58.73 288 GLU B O 1
#